Protein AF-A0ABD5WRT1-F1 (afdb_monomer)

Sequence (298 aa):
MTDPLRDSHERWLVRALQVGLAVVAGYGLYRGETAVFVNGLVSLGVTFVPALVRRDLGISMDTSYVLVISVAVFVHAVGLLGPYRTLPWYDSVAHALSATVVAGAGYVTVKAVERNSERTTLPPEAEFVFILVFVMAFGVLWEIVEFGAELASAAVGGTAVLVQYGLDDIINDLLFNQVGALVVAGWDAARPEKAADEAAEAMDDQLFPARPVPRSMRHEHLVVTIEAGTKERIDADLDAGESLEAWVADAVERKLDGGETDASDVTDEASDASDVTDEASDADDYEEGFEYVDDCAI

InterPro domains:
  IPR014509 Inner membrane protein YjdF-like [PF09997] (16-190)

Radius of gyration: 30.17 Å; Cα contacts (8 Å, |Δi|>4): 272; chains: 1; bounding box: 84×68×75 Å

Structure (mmCIF, N/CA/C/O backbone):
data_AF-A0ABD5WRT1-F1
#
_entry.id   AF-A0ABD5WRT1-F1
#
loop_
_atom_site.group_PDB
_atom_site.id
_atom_site.type_symbol
_atom_site.label_atom_id
_atom_site.label_alt_id
_atom_site.label_comp_id
_atom_site.label_asym_id
_atom_site.label_entity_id
_atom_site.label_seq_id
_atom_site.pdbx_PDB_ins_code
_atom_site.Cartn_x
_atom_site.Cartn_y
_atom_site.Cartn_z
_atom_site.occupancy
_atom_site.B_iso_or_equiv
_atom_site.auth_seq_id
_atom_site.auth_comp_id
_atom_site.auth_asym_id
_atom_site.auth_atom_id
_atom_site.pdbx_PDB_model_num
ATOM 1 N N . MET A 1 1 ? -23.406 -1.819 6.125 1.00 41.53 1 MET A N 1
ATOM 2 C CA . MET A 1 1 ? -23.923 -2.819 5.165 1.00 41.53 1 MET A CA 1
ATOM 3 C C . MET A 1 1 ? -23.515 -2.361 3.767 1.00 41.53 1 MET A C 1
ATOM 5 O O . MET A 1 1 ? -24.004 -1.330 3.325 1.00 41.53 1 MET A O 1
ATOM 9 N N . THR A 1 2 ? -22.517 -2.995 3.143 1.00 58.66 2 THR A N 1
ATOM 10 C CA . THR A 1 2 ? -22.060 -2.633 1.787 1.00 58.66 2 THR A CA 1
ATOM 11 C C . THR A 1 2 ? -23.052 -3.145 0.743 1.00 58.66 2 THR A C 1
ATOM 13 O O . THR A 1 2 ? -23.681 -4.184 0.935 1.00 58.66 2 THR A O 1
ATOM 16 N N . ASP A 1 3 ? -23.235 -2.393 -0.341 1.00 74.69 3 ASP A N 1
ATOM 17 C CA . ASP A 1 3 ? -24.114 -2.781 -1.446 1.00 74.69 3 ASP A CA 1
ATOM 18 C C . ASP A 1 3 ? -23.538 -4.026 -2.161 1.00 74.69 3 ASP A C 1
ATOM 20 O O . ASP A 1 3 ? -22.423 -3.953 -2.695 1.00 74.69 3 ASP A O 1
ATOM 24 N N . PRO A 1 4 ? -24.264 -5.163 -2.223 1.00 70.75 4 PRO A N 1
ATOM 25 C CA . PRO A 1 4 ? -23.799 -6.385 -2.885 1.00 70.75 4 PRO A CA 1
ATOM 26 C C . PRO A 1 4 ? -23.383 -6.189 -4.351 1.00 70.75 4 PRO A C 1
ATOM 28 O O . PRO A 1 4 ? -22.534 -6.930 -4.871 1.00 70.75 4 PRO A O 1
ATOM 31 N N . LEU A 1 5 ? -23.971 -5.199 -5.034 1.00 70.88 5 LEU A N 1
ATOM 32 C CA . LEU A 1 5 ? -23.609 -4.845 -6.405 1.00 70.88 5 LEU A CA 1
ATOM 33 C C . LEU A 1 5 ? -22.232 -4.178 -6.460 1.00 70.88 5 LEU A C 1
ATOM 35 O O . LEU A 1 5 ? -21.423 -4.521 -7.327 1.00 70.88 5 LEU A O 1
ATOM 39 N N . ARG A 1 6 ? -21.927 -3.291 -5.504 1.00 81.56 6 ARG A N 1
ATOM 40 C CA . ARG A 1 6 ? -20.625 -2.618 -5.396 1.00 81.56 6 ARG A CA 1
ATOM 41 C C . ARG A 1 6 ? -19.504 -3.628 -5.183 1.00 81.56 6 ARG A C 1
ATOM 43 O O . ARG A 1 6 ? -18.549 -3.643 -5.955 1.00 81.56 6 ARG A O 1
ATOM 50 N N . ASP A 1 7 ? -19.684 -4.552 -4.245 1.00 84.44 7 ASP A N 1
ATOM 51 C CA . ASP A 1 7 ? -18.696 -5.599 -3.964 1.00 84.44 7 ASP A CA 1
ATOM 52 C C . ASP A 1 7 ? -18.446 -6.496 -5.190 1.00 84.44 7 ASP A C 1
ATOM 54 O O . ASP A 1 7 ? -17.346 -7.005 -5.415 1.00 84.44 7 ASP A O 1
ATOM 58 N N . SER A 1 8 ? -19.473 -6.716 -6.013 1.00 87.94 8 SER A N 1
ATOM 59 C CA . SER A 1 8 ? -19.357 -7.517 -7.234 1.00 87.94 8 SER A CA 1
ATOM 60 C C . SER A 1 8 ? -18.558 -6.796 -8.322 1.00 87.94 8 SER A C 1
ATOM 62 O O . SER A 1 8 ? -17.720 -7.427 -8.973 1.00 87.94 8 SER A O 1
ATOM 64 N N . HIS A 1 9 ? -18.751 -5.483 -8.473 1.00 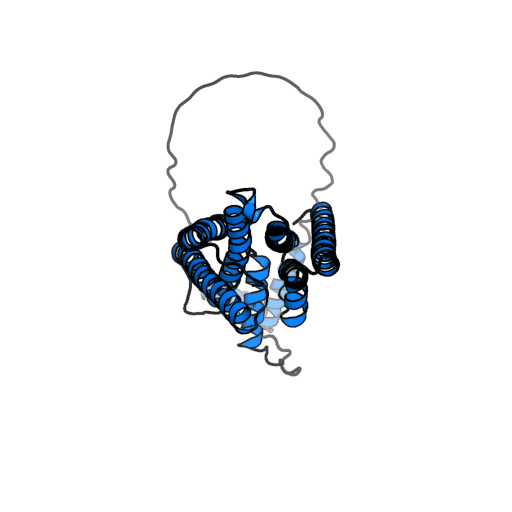92.38 9 HIS A N 1
ATOM 65 C CA . HIS A 1 9 ? -17.931 -4.655 -9.357 1.00 92.38 9 HIS A CA 1
ATOM 66 C C . HIS A 1 9 ? -16.478 -4.570 -8.876 1.00 92.38 9 HIS A C 1
ATOM 68 O O . HIS A 1 9 ? -15.569 -4.786 -9.674 1.00 92.38 9 HIS A O 1
ATOM 74 N N . GLU A 1 10 ? -16.240 -4.345 -7.583 1.00 92.81 10 GLU A N 1
ATOM 75 C CA . GLU A 1 10 ? -14.891 -4.288 -7.005 1.00 92.81 10 GLU A CA 1
ATOM 76 C C . GLU A 1 10 ? -14.124 -5.602 -7.224 1.00 92.81 10 GLU A C 1
ATOM 78 O O . GLU A 1 10 ? -12.981 -5.589 -7.681 1.00 92.81 10 GLU A O 1
ATOM 83 N N . ARG A 1 11 ? -14.772 -6.759 -7.019 1.00 93.38 11 ARG A N 1
ATOM 84 C CA . ARG A 1 11 ? -14.177 -8.074 -7.326 1.00 93.38 11 ARG A CA 1
ATOM 85 C C . ARG A 1 11 ? -13.810 -8.224 -8.801 1.00 93.38 11 ARG A C 1
ATOM 87 O O . ARG A 1 11 ? -12.780 -8.820 -9.120 1.00 93.38 11 ARG A O 1
ATOM 94 N N . TRP A 1 12 ? -14.657 -7.736 -9.706 1.00 96.00 12 TRP A N 1
ATOM 95 C CA . TRP A 1 12 ? -14.365 -7.778 -11.137 1.00 96.00 12 TRP A CA 1
ATOM 96 C C . TRP A 1 12 ? -13.185 -6.867 -11.494 1.00 96.00 12 TRP A C 1
ATOM 98 O O . TRP A 1 12 ? -12.304 -7.291 -12.241 1.00 96.00 12 TRP A O 1
ATOM 108 N N . LEU A 1 13 ? -13.110 -5.673 -10.897 1.00 97.19 13 LEU A N 1
ATOM 109 C CA . LEU A 1 13 ? -11.987 -4.748 -11.062 1.00 97.19 13 LEU A CA 1
ATOM 110 C C . LEU A 1 13 ? -10.672 -5.350 -10.562 1.00 97.19 13 LEU A C 1
ATOM 112 O O . LEU A 1 13 ? -9.685 -5.319 -11.291 1.00 97.19 13 LEU A O 1
ATOM 116 N N . VAL A 1 14 ? -10.660 -5.977 -9.382 1.00 97.38 14 VAL A N 1
ATOM 117 C CA . VAL A 1 14 ? -9.477 -6.692 -8.868 1.00 97.38 14 VAL A CA 1
ATOM 118 C C . VAL A 1 14 ? -9.004 -7.746 -9.869 1.00 97.38 14 VAL A C 1
ATOM 120 O O . VAL A 1 14 ? -7.824 -7.793 -10.208 1.00 97.38 14 VAL A O 1
ATOM 123 N N . ARG A 1 15 ? -9.920 -8.555 -10.416 1.00 97.25 15 ARG A N 1
ATOM 124 C CA . ARG A 1 15 ? -9.573 -9.562 -11.433 1.00 97.25 15 ARG A CA 1
ATOM 125 C C . ARG A 1 15 ? -9.035 -8.931 -12.715 1.00 97.25 15 ARG A C 1
ATOM 127 O O . ARG A 1 15 ? -8.092 -9.459 -13.296 1.00 97.25 15 ARG A O 1
ATOM 134 N N . ALA A 1 16 ? -9.606 -7.812 -13.156 1.00 98.19 16 ALA A N 1
ATOM 135 C CA . ALA A 1 16 ? -9.111 -7.082 -14.318 1.00 98.19 16 ALA A CA 1
ATOM 136 C C . ALA A 1 16 ? -7.678 -6.566 -14.089 1.00 98.19 16 ALA A C 1
ATOM 138 O O . ALA A 1 16 ? -6.827 -6.734 -14.962 1.00 98.19 16 ALA A O 1
ATOM 139 N N . LEU A 1 17 ? -7.385 -6.025 -12.901 1.00 98.38 17 LEU A N 1
ATOM 140 C CA . LEU A 1 17 ? -6.038 -5.596 -12.508 1.00 98.38 17 LEU A CA 1
ATOM 141 C C . LEU A 1 17 ? -5.065 -6.780 -12.448 1.00 98.38 17 LEU A C 1
ATOM 143 O O . LEU A 1 17 ? -3.961 -6.680 -12.973 1.00 98.38 17 LEU A O 1
ATOM 147 N N . GLN A 1 18 ? -5.481 -7.927 -11.903 1.00 98.56 18 GLN A N 1
ATOM 148 C CA . GLN A 1 18 ? -4.679 -9.158 -11.885 1.00 98.56 18 GLN A CA 1
ATOM 149 C C . GLN A 1 18 ? -4.339 -9.657 -13.292 1.00 98.56 18 GLN A C 1
ATOM 151 O O . GLN A 1 18 ? -3.192 -10.010 -13.565 1.00 98.56 18 GLN A O 1
ATOM 156 N N . VAL A 1 19 ? -5.314 -9.657 -14.205 1.00 98.50 19 VAL A N 1
ATOM 157 C CA . VAL A 1 19 ? -5.070 -9.978 -15.619 1.00 98.50 19 VAL A CA 1
ATOM 158 C C . VAL A 1 19 ? -4.094 -8.972 -16.225 1.00 98.50 19 VAL A C 1
ATOM 160 O O . VAL A 1 19 ? -3.161 -9.372 -16.915 1.00 98.50 19 VAL A O 1
ATOM 163 N N . GLY A 1 20 ? -4.255 -7.683 -15.927 1.00 98.38 20 GLY A N 1
ATOM 164 C CA . GLY A 1 20 ? -3.321 -6.643 -16.345 1.00 98.38 20 GLY A CA 1
ATOM 165 C C . GLY A 1 20 ? -1.892 -6.888 -15.845 1.00 98.38 20 GLY A C 1
ATOM 166 O O . GLY A 1 20 ? -0.965 -6.857 -16.647 1.00 98.38 20 GLY A O 1
ATOM 167 N N . LEU A 1 21 ? -1.701 -7.224 -14.566 1.00 98.56 21 LEU A N 1
ATOM 168 C CA . LEU A 1 21 ? -0.394 -7.584 -13.995 1.00 98.56 21 LEU A CA 1
ATOM 169 C C . LEU A 1 21 ? 0.213 -8.814 -14.675 1.00 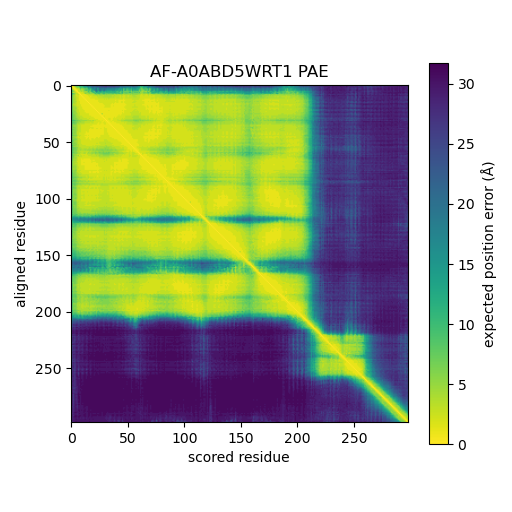98.56 21 LEU A C 1
ATOM 171 O O . LEU A 1 21 ? 1.399 -8.817 -15.002 1.00 98.56 21 LEU A O 1
ATOM 175 N N . ALA A 1 22 ? -0.600 -9.839 -14.948 1.00 98.44 22 ALA A N 1
ATOM 176 C CA . ALA A 1 22 ? -0.158 -11.017 -15.689 1.00 98.44 22 ALA A CA 1
ATOM 177 C C . ALA A 1 22 ? 0.287 -10.659 -17.119 1.00 98.44 22 ALA A C 1
ATOM 179 O O . ALA A 1 22 ? 1.275 -11.205 -17.610 1.00 98.44 22 ALA A O 1
ATOM 180 N N . VAL A 1 23 ? -0.395 -9.712 -17.772 1.00 98.38 23 VAL A N 1
ATOM 181 C CA . VAL A 1 23 ? 0.007 -9.174 -19.080 1.00 98.38 23 VAL A CA 1
ATOM 182 C C . VAL A 1 23 ? 1.314 -8.386 -18.978 1.00 98.38 23 VAL A C 1
ATOM 184 O O . VAL A 1 23 ? 2.186 -8.595 -19.817 1.00 98.38 23 VAL A O 1
ATOM 187 N N . VAL A 1 24 ? 1.498 -7.538 -17.959 1.00 97.88 24 VAL A N 1
ATOM 188 C CA . VAL A 1 24 ? 2.761 -6.808 -17.727 1.00 97.88 24 VAL A CA 1
ATOM 189 C C . VAL A 1 24 ? 3.920 -7.784 -17.525 1.00 97.88 24 VAL A C 1
ATOM 191 O O . VAL A 1 24 ? 4.948 -7.662 -18.192 1.00 97.88 24 VAL A O 1
ATOM 194 N N . ALA A 1 25 ? 3.737 -8.801 -16.679 1.00 97.88 25 ALA A N 1
ATOM 195 C CA . ALA A 1 25 ? 4.736 -9.843 -16.470 1.00 97.88 25 ALA A CA 1
ATOM 196 C C . ALA A 1 25 ? 5.040 -10.590 -17.782 1.00 97.88 25 ALA A C 1
ATOM 198 O O . ALA A 1 25 ? 6.197 -10.707 -18.184 1.00 97.88 25 ALA A O 1
ATOM 199 N N . GLY A 1 26 ? 4.007 -11.038 -18.503 1.00 98.06 26 GLY A N 1
ATOM 200 C CA . GLY A 1 26 ? 4.158 -11.714 -19.793 1.00 98.06 26 GLY A CA 1
ATOM 201 C C . GLY A 1 26 ? 4.864 -10.855 -20.847 1.00 98.06 26 GLY A C 1
ATOM 202 O O . GLY A 1 26 ? 5.697 -11.364 -21.597 1.00 98.06 26 GLY A O 1
ATOM 203 N N . TYR A 1 27 ? 4.592 -9.550 -20.872 1.00 97.62 27 TYR A N 1
ATOM 204 C CA . TYR A 1 27 ? 5.276 -8.588 -21.731 1.00 97.62 27 TYR A CA 1
ATOM 205 C C . TYR A 1 27 ? 6.759 -8.461 -21.367 1.00 97.62 27 TYR A C 1
ATOM 207 O O . TYR A 1 27 ? 7.606 -8.560 -22.256 1.00 97.62 27 TYR A O 1
ATOM 215 N N . GLY A 1 28 ? 7.083 -8.321 -20.076 1.00 95.88 28 GLY A N 1
ATOM 216 C CA . GLY A 1 28 ? 8.464 -8.306 -19.592 1.00 95.88 28 GLY A CA 1
ATOM 217 C C . GLY A 1 28 ? 9.225 -9.570 -19.999 1.00 95.88 28 GLY A C 1
ATOM 218 O O . GLY A 1 28 ? 10.326 -9.485 -20.541 1.00 95.88 28 GLY A O 1
ATOM 219 N N . LEU A 1 29 ? 8.598 -10.742 -19.854 1.00 96.44 29 LEU A N 1
ATOM 220 C CA . LEU A 1 29 ? 9.171 -12.020 -20.281 1.00 96.44 29 LEU A CA 1
ATOM 221 C C . LEU A 1 29 ? 9.402 -12.071 -21.799 1.00 96.44 29 LEU A C 1
ATOM 223 O O . LEU A 1 29 ? 10.479 -12.460 -22.246 1.00 96.44 29 LEU A O 1
ATOM 227 N N . TYR A 1 30 ? 8.416 -11.650 -22.595 1.00 97.50 30 TYR A N 1
ATOM 228 C CA . TYR A 1 30 ? 8.510 -11.618 -24.058 1.00 97.50 30 TYR A CA 1
ATOM 229 C C . TYR A 1 30 ? 9.619 -10.681 -24.558 1.00 97.50 30 TYR A C 1
ATOM 231 O O . TYR A 1 30 ? 10.301 -10.982 -25.537 1.00 97.50 30 TYR A O 1
ATOM 239 N N . ARG A 1 31 ? 9.816 -9.545 -23.884 1.00 95.94 31 ARG A N 1
ATOM 240 C CA . ARG A 1 31 ? 10.826 -8.536 -24.230 1.00 95.94 31 ARG A CA 1
ATOM 241 C C . ARG A 1 31 ? 12.216 -8.839 -23.671 1.00 95.94 31 ARG A C 1
ATOM 243 O O . ARG A 1 31 ? 13.167 -8.168 -24.065 1.00 95.94 31 ARG A O 1
ATOM 250 N N . GLY A 1 32 ? 12.341 -9.834 -22.789 1.00 91.94 32 GLY A N 1
ATOM 251 C CA . GLY A 1 32 ? 13.576 -10.123 -22.056 1.00 91.94 32 GLY A CA 1
ATOM 252 C C . GLY A 1 32 ? 13.907 -9.075 -20.986 1.00 91.94 32 GLY A C 1
ATOM 253 O O . GLY A 1 32 ? 15.059 -8.948 -20.582 1.00 91.94 32 GLY A O 1
ATOM 254 N N . GLU A 1 33 ? 12.913 -8.305 -20.543 1.00 91.31 33 GLU A N 1
ATOM 255 C CA . GLU A 1 33 ? 13.050 -7.250 -19.540 1.00 91.31 33 GLU A CA 1
ATOM 256 C C . GLU A 1 33 ? 12.790 -7.844 -18.143 1.00 91.31 33 GLU A C 1
ATOM 258 O O . GLU A 1 33 ? 11.667 -7.828 -17.634 1.00 91.31 33 GLU A O 1
ATOM 263 N N . THR A 1 34 ? 13.839 -8.395 -17.518 1.00 89.62 34 THR A N 1
ATOM 264 C CA . THR A 1 34 ? 13.754 -9.118 -16.232 1.00 89.62 34 THR A CA 1
ATOM 265 C C . THR A 1 34 ? 13.113 -8.291 -15.119 1.00 89.62 34 THR A C 1
ATOM 267 O O . THR A 1 34 ? 12.290 -8.822 -14.379 1.00 89.62 34 THR A O 1
ATOM 270 N N . ALA A 1 35 ? 13.437 -6.998 -15.017 1.00 88.38 35 ALA A N 1
ATOM 271 C CA . ALA A 1 35 ? 12.859 -6.112 -14.004 1.00 88.38 35 ALA A CA 1
ATOM 272 C C . ALA A 1 35 ? 11.332 -5.992 -14.153 1.00 88.38 35 ALA A C 1
ATOM 274 O O . ALA A 1 35 ? 10.601 -6.167 -13.184 1.00 88.38 35 ALA A O 1
ATOM 275 N N . VAL A 1 36 ? 10.838 -5.797 -15.383 1.00 93.38 36 VAL A N 1
ATOM 276 C CA . VAL A 1 36 ? 9.396 -5.716 -15.681 1.00 93.38 36 VAL A CA 1
ATOM 277 C C . VAL A 1 36 ? 8.702 -7.049 -15.399 1.00 93.38 36 VAL A C 1
ATOM 279 O O . VAL A 1 36 ? 7.621 -7.071 -14.812 1.00 93.38 36 VAL A O 1
ATOM 282 N N . PHE A 1 37 ? 9.330 -8.168 -15.779 1.00 94.56 37 PHE A N 1
ATOM 283 C CA . PHE A 1 37 ? 8.797 -9.503 -15.509 1.00 94.56 37 PHE A CA 1
ATOM 284 C C . PHE A 1 37 ? 8.662 -9.777 -14.006 1.00 94.56 37 PHE A C 1
ATOM 286 O O . PHE A 1 37 ? 7.587 -10.167 -13.549 1.00 94.56 37 PHE A O 1
ATOM 293 N N . VAL A 1 38 ? 9.738 -9.559 -13.242 1.00 91.81 38 VAL A N 1
ATOM 294 C CA . VAL A 1 38 ? 9.762 -9.812 -11.797 1.00 91.81 38 VAL A CA 1
ATOM 295 C C . VAL A 1 38 ? 8.805 -8.872 -11.071 1.00 91.81 38 VAL A C 1
ATOM 297 O O . VAL A 1 38 ? 8.019 -9.353 -10.262 1.00 91.81 38 VAL A O 1
ATOM 300 N N . ASN A 1 39 ? 8.798 -7.577 -11.400 1.00 92.44 39 ASN A N 1
ATOM 301 C CA . ASN A 1 39 ? 7.879 -6.615 -10.791 1.00 92.44 39 ASN A CA 1
ATOM 302 C C . ASN A 1 39 ? 6.414 -7.000 -11.046 1.00 92.44 39 ASN A C 1
ATOM 304 O O . ASN A 1 39 ? 5.627 -7.112 -10.112 1.00 92.44 39 ASN A O 1
ATOM 308 N N . GLY A 1 40 ? 6.054 -7.323 -12.295 1.00 96.38 40 GLY A N 1
ATOM 309 C CA . GLY A 1 40 ? 4.702 -7.782 -12.621 1.00 96.38 40 GLY A CA 1
ATOM 310 C C . GLY A 1 40 ? 4.299 -9.050 -11.858 1.00 96.38 40 GLY A C 1
ATOM 311 O O . GLY A 1 40 ? 3.167 -9.151 -11.385 1.00 96.38 40 GLY A O 1
ATOM 312 N N . LEU A 1 41 ? 5.224 -10.004 -11.694 1.00 97.12 41 LEU A N 1
ATOM 313 C CA . LEU A 1 41 ? 4.978 -11.248 -10.962 1.00 97.12 41 LEU A CA 1
ATOM 314 C C . LEU A 1 41 ? 4.832 -11.023 -9.450 1.00 97.12 41 LEU A C 1
ATOM 316 O O . LEU A 1 41 ? 3.925 -11.590 -8.840 1.00 97.12 41 LEU A O 1
ATOM 320 N N . VAL A 1 42 ? 5.698 -10.201 -8.851 1.00 95.50 42 VAL A N 1
ATOM 321 C CA . VAL A 1 42 ? 5.637 -9.845 -7.426 1.00 95.50 42 VAL A CA 1
ATOM 322 C C . VAL A 1 42 ? 4.349 -9.082 -7.136 1.00 95.50 42 VAL A C 1
ATOM 324 O O . VAL A 1 42 ? 3.599 -9.503 -6.259 1.00 95.50 42 VAL A O 1
ATOM 327 N N . SER A 1 43 ? 4.028 -8.047 -7.918 1.00 97.19 43 SER A N 1
ATOM 328 C CA . SER A 1 43 ? 2.773 -7.299 -7.789 1.00 97.19 43 SER A CA 1
ATOM 329 C C . SER A 1 43 ? 1.555 -8.209 -7.910 1.00 97.19 43 SER A C 1
ATOM 331 O O . SER A 1 43 ? 0.634 -8.116 -7.100 1.00 97.19 43 SER A O 1
ATOM 333 N N . LEU A 1 44 ? 1.555 -9.140 -8.872 1.00 98.25 44 LEU A N 1
ATOM 334 C CA . LEU A 1 44 ? 0.490 -10.135 -8.998 1.00 98.25 44 LEU A CA 1
ATOM 335 C C . LEU A 1 44 ? 0.393 -11.005 -7.737 1.00 98.25 44 LEU A C 1
ATOM 337 O O . LEU A 1 44 ? -0.705 -11.198 -7.219 1.00 98.25 44 LEU A O 1
ATOM 341 N N . GLY A 1 45 ? 1.526 -11.471 -7.210 1.00 97.94 45 GLY A N 1
ATOM 342 C CA . GLY A 1 45 ? 1.607 -12.199 -5.943 1.00 97.94 45 GLY A CA 1
ATOM 343 C C . GLY A 1 45 ? 0.994 -11.431 -4.770 1.00 97.94 45 GLY A C 1
ATOM 344 O O . GLY A 1 45 ? 0.190 -11.995 -4.027 1.00 97.94 45 GLY A O 1
ATOM 345 N N . VAL A 1 46 ? 1.294 -10.134 -4.646 1.00 97.44 46 VAL A N 1
ATOM 346 C CA . VAL A 1 46 ? 0.755 -9.272 -3.580 1.00 97.44 46 VAL A CA 1
ATOM 347 C C . VAL A 1 46 ? -0.773 -9.205 -3.622 1.00 97.44 46 VAL A C 1
ATOM 349 O O . VAL A 1 46 ? -1.409 -9.248 -2.571 1.00 97.44 46 VAL A O 1
ATOM 352 N N . THR A 1 47 ? -1.400 -9.215 -4.806 1.00 97.44 47 THR A N 1
ATOM 353 C CA . THR A 1 47 ? -2.877 -9.229 -4.897 1.00 97.44 47 THR A CA 1
ATOM 354 C C . THR A 1 47 ? -3.527 -10.467 -4.265 1.00 97.44 47 THR A C 1
ATOM 356 O O . THR A 1 47 ? -4.716 -10.442 -3.947 1.00 97.44 47 THR A O 1
ATOM 359 N N . PHE A 1 48 ? -2.771 -11.550 -4.057 1.00 96.75 48 PHE A N 1
ATOM 360 C CA . PHE A 1 48 ? -3.251 -12.765 -3.399 1.00 96.75 48 PHE A CA 1
ATOM 361 C C . PHE A 1 48 ? -2.979 -12.791 -1.891 1.00 96.75 48 PHE A C 1
ATOM 363 O O . PHE A 1 48 ? -3.532 -13.648 -1.201 1.00 96.75 48 PHE A O 1
ATOM 370 N N . VAL A 1 49 ? -2.197 -11.847 -1.353 1.00 95.62 49 VAL A N 1
ATOM 371 C CA . VAL A 1 49 ? -1.899 -11.759 0.086 1.00 95.62 49 VAL A CA 1
ATOM 372 C C . VAL A 1 49 ? -3.171 -11.700 0.938 1.00 95.62 49 VAL A C 1
ATOM 374 O O . VAL A 1 49 ? -3.256 -12.493 1.872 1.00 95.62 49 VAL A O 1
ATOM 377 N N . PRO A 1 50 ? -4.213 -10.905 0.615 1.00 94.69 50 PRO A N 1
ATOM 378 C CA . PRO A 1 50 ? -5.448 -10.906 1.405 1.00 94.69 50 PRO A CA 1
ATOM 379 C C . PRO A 1 50 ? -6.141 -12.276 1.470 1.00 94.69 50 PRO A C 1
ATOM 381 O O . PRO A 1 50 ? -6.771 -12.615 2.470 1.00 94.69 50 PRO A O 1
ATOM 384 N N . ALA A 1 51 ? -6.030 -13.086 0.412 1.00 94.00 51 ALA A N 1
ATOM 385 C CA . ALA A 1 51 ? -6.588 -14.436 0.395 1.00 94.00 51 ALA A CA 1
ATOM 386 C C . ALA A 1 51 ? -5.770 -15.403 1.264 1.00 94.00 51 ALA A C 1
ATOM 388 O O . ALA A 1 51 ? -6.354 -16.262 1.924 1.00 94.00 51 ALA A O 1
ATOM 389 N N . LEU A 1 52 ? -4.442 -15.253 1.282 1.00 93.25 52 LEU A N 1
ATOM 390 C CA . LEU A 1 52 ? -3.550 -16.028 2.149 1.00 93.25 52 LEU A CA 1
ATOM 391 C C . LEU A 1 52 ? -3.747 -15.658 3.621 1.00 93.25 52 LEU A C 1
ATOM 393 O O . LEU A 1 52 ? -3.935 -16.544 4.443 1.00 93.25 52 LEU A O 1
ATOM 397 N N . VAL A 1 53 ? -3.811 -14.364 3.936 1.00 92.19 53 VAL A N 1
ATOM 398 C CA . VAL A 1 53 ? -4.074 -13.855 5.291 1.00 92.19 53 VAL A CA 1
ATOM 399 C C . VAL A 1 53 ? -5.414 -14.378 5.817 1.00 92.19 53 VAL A C 1
ATOM 401 O O . VAL A 1 53 ? -5.470 -14.911 6.921 1.00 92.19 53 VAL A O 1
ATOM 404 N N . ARG A 1 54 ? -6.469 -14.373 4.992 1.00 93.25 54 ARG A N 1
ATOM 405 C CA . ARG A 1 54 ? -7.760 -14.974 5.360 1.00 93.25 54 ARG A CA 1
ATOM 406 C C . ARG A 1 54 ? -7.671 -16.477 5.597 1.00 93.25 54 ARG A C 1
ATOM 408 O O . ARG A 1 54 ? -8.308 -16.995 6.506 1.00 93.25 54 ARG A O 1
ATOM 415 N N . ARG A 1 55 ? -6.934 -17.191 4.747 1.00 91.56 55 ARG A N 1
ATOM 416 C CA . ARG A 1 55 ? -6.817 -18.651 4.813 1.00 91.56 55 ARG A CA 1
ATOM 417 C C . ARG A 1 55 ? -6.024 -19.110 6.034 1.00 91.56 55 ARG A C 1
ATOM 419 O O . ARG A 1 55 ? -6.428 -20.078 6.670 1.00 91.56 55 ARG A O 1
ATOM 426 N N . ASP A 1 56 ? -4.900 -18.455 6.300 1.00 90.19 56 ASP A N 1
ATOM 427 C CA . ASP A 1 56 ? -3.901 -18.928 7.257 1.00 90.19 56 ASP A CA 1
ATOM 428 C C . ASP A 1 56 ? -4.060 -18.263 8.631 1.00 90.19 56 ASP A C 1
ATOM 430 O O . ASP A 1 56 ? -3.771 -18.900 9.640 1.00 90.19 56 ASP A O 1
ATOM 434 N N . LEU A 1 57 ? -4.541 -17.013 8.677 1.00 87.00 57 LEU A N 1
ATOM 435 C CA . LEU A 1 57 ? -4.729 -16.241 9.914 1.00 87.00 57 LEU A CA 1
ATOM 436 C C . LEU A 1 57 ? -6.204 -15.993 10.264 1.00 87.00 57 LEU A C 1
ATOM 438 O O . LEU A 1 57 ? -6.479 -15.416 11.305 1.00 87.00 57 LEU A O 1
ATOM 442 N N . GLY A 1 58 ? -7.155 -16.370 9.403 1.00 89.50 58 GLY A N 1
ATOM 443 C CA . GLY A 1 58 ? -8.581 -16.083 9.609 1.00 89.50 58 GLY A CA 1
ATOM 444 C C . GLY A 1 58 ? -8.979 -14.622 9.365 1.00 89.50 58 GLY A C 1
ATOM 445 O O . GLY A 1 58 ? -10.166 -14.325 9.346 1.00 89.50 58 GLY A O 1
ATOM 446 N N . ILE A 1 59 ? -8.014 -13.734 9.100 1.00 92.19 59 ILE A N 1
ATOM 447 C CA . ILE A 1 59 ? -8.230 -12.289 8.967 1.00 92.19 59 ILE A CA 1
ATOM 448 C C . ILE A 1 59 ? -8.686 -11.941 7.548 1.00 92.19 59 ILE A C 1
ATOM 450 O O . ILE A 1 59 ? -8.000 -12.156 6.546 1.00 92.19 59 ILE A O 1
ATOM 454 N N . SER A 1 60 ? -9.862 -11.358 7.446 1.00 91.94 60 SER A N 1
ATOM 455 C CA . SER A 1 60 ? -10.555 -11.012 6.227 1.00 91.94 60 SER A CA 1
ATOM 456 C C . SER A 1 60 ? -10.552 -9.503 6.006 1.00 91.94 60 SER A C 1
ATOM 458 O O . SER A 1 60 ? -10.894 -8.698 6.864 1.00 91.94 60 SER A O 1
ATOM 460 N N . MET A 1 61 ? -10.157 -9.111 4.797 1.00 90.81 61 MET A N 1
ATOM 461 C CA . MET A 1 61 ? -10.191 -7.718 4.360 1.00 90.81 61 MET A CA 1
ATOM 462 C C . MET A 1 61 ? -11.445 -7.451 3.531 1.00 90.81 61 MET A C 1
ATOM 464 O O . MET A 1 61 ? -11.900 -8.325 2.777 1.00 90.81 61 MET A O 1
ATOM 468 N N . ASP A 1 62 ? -11.966 -6.232 3.648 1.00 91.06 62 ASP A N 1
ATOM 469 C CA . ASP A 1 62 ? -13.046 -5.743 2.800 1.00 91.06 62 ASP A CA 1
ATOM 470 C C . ASP A 1 62 ? -12.607 -5.670 1.338 1.00 91.06 62 ASP A C 1
ATOM 472 O O . AS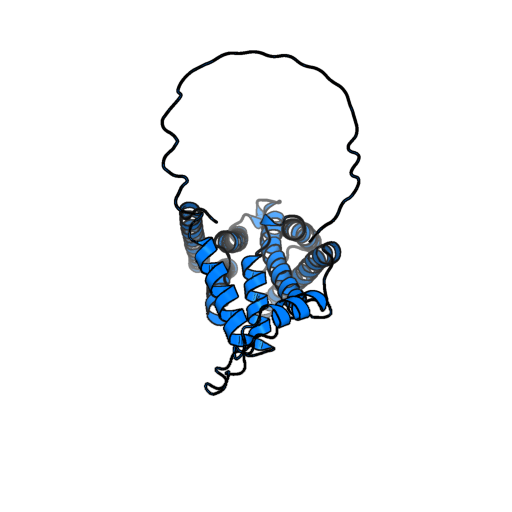P A 1 62 ? -11.448 -5.391 1.017 1.00 91.06 62 ASP A O 1
ATOM 476 N N . THR A 1 63 ? -13.552 -5.922 0.431 1.00 90.81 63 THR A N 1
ATOM 477 C CA . THR A 1 63 ? -13.278 -5.960 -1.014 1.00 90.81 63 THR A CA 1
ATOM 478 C C . THR A 1 63 ? -12.711 -4.628 -1.517 1.00 90.81 63 THR A C 1
ATOM 480 O O . THR A 1 63 ? -11.796 -4.627 -2.341 1.00 90.81 63 THR A O 1
ATOM 483 N N . SER A 1 64 ? -13.172 -3.508 -0.958 1.00 91.56 64 SER A N 1
ATOM 484 C CA . SER A 1 64 ? -12.668 -2.166 -1.252 1.00 91.56 64 SER A CA 1
ATOM 485 C C . SER A 1 64 ? -11.189 -2.020 -0.892 1.00 91.56 64 SER A C 1
ATOM 487 O O . SER A 1 64 ? -10.415 -1.469 -1.672 1.00 91.56 64 SER A O 1
ATOM 489 N N . TYR A 1 65 ? -10.759 -2.579 0.242 1.00 92.69 65 TYR A N 1
ATOM 490 C CA . TYR A 1 65 ? -9.360 -2.546 0.662 1.00 92.69 65 TYR A CA 1
ATOM 491 C C . TYR A 1 65 ? -8.486 -3.458 -0.211 1.00 92.69 65 TYR A C 1
ATOM 493 O O . TYR A 1 65 ? -7.393 -3.076 -0.625 1.00 92.69 65 TYR A O 1
ATOM 501 N N . VAL A 1 66 ? -9.001 -4.632 -0.599 1.00 95.12 66 VAL A N 1
ATOM 502 C CA . VAL A 1 66 ? -8.345 -5.508 -1.591 1.00 95.12 66 VAL A CA 1
ATOM 503 C C . VAL A 1 66 ? -8.180 -4.796 -2.939 1.00 95.12 66 VAL A C 1
ATOM 505 O O . VAL A 1 66 ? -7.151 -4.956 -3.603 1.00 95.12 66 VAL A O 1
ATOM 508 N N . LEU A 1 67 ? -9.162 -3.985 -3.343 1.00 95.81 67 LEU A N 1
ATOM 509 C CA . LEU A 1 67 ? -9.066 -3.155 -4.539 1.00 95.81 67 LEU A CA 1
ATOM 510 C C . LEU A 1 67 ? -7.975 -2.088 -4.399 1.00 95.81 67 LEU A C 1
ATOM 512 O O . LEU A 1 67 ? -7.177 -1.956 -5.322 1.00 95.81 67 LEU A O 1
ATOM 516 N N . VAL A 1 68 ? -7.878 -1.391 -3.262 1.00 95.75 68 VAL A N 1
ATOM 517 C CA . VAL A 1 68 ? -6.798 -0.415 -3.004 1.00 95.75 68 VAL A CA 1
ATOM 518 C C . VAL A 1 68 ? -5.421 -1.074 -3.100 1.00 95.75 68 VAL A C 1
ATOM 520 O O . VAL A 1 68 ? -4.566 -0.570 -3.827 1.00 95.75 68 VAL A O 1
ATOM 523 N N . ILE A 1 69 ? -5.230 -2.240 -2.467 1.00 96.94 69 ILE A N 1
ATOM 524 C CA . ILE A 1 69 ? -3.990 -3.029 -2.583 1.00 96.94 69 ILE A CA 1
ATOM 525 C C . ILE A 1 69 ? -3.684 -3.328 -4.052 1.00 96.94 69 ILE A C 1
ATOM 527 O O . ILE A 1 69 ? -2.570 -3.101 -4.521 1.00 96.94 69 ILE A O 1
ATOM 531 N N . SER A 1 70 ? -4.687 -3.809 -4.791 1.00 98.06 70 SER A N 1
ATOM 532 C CA . SER A 1 70 ? -4.541 -4.188 -6.198 1.00 98.06 70 SER A CA 1
ATOM 533 C C . SER A 1 70 ? -4.204 -2.993 -7.091 1.00 98.06 70 SER A C 1
ATOM 535 O O . SER A 1 70 ? -3.386 -3.124 -7.996 1.00 98.06 70 SER A O 1
ATOM 537 N N . VAL A 1 71 ? -4.805 -1.827 -6.840 1.00 98.31 71 VAL A N 1
ATOM 538 C CA . VAL A 1 71 ? -4.519 -0.583 -7.567 1.00 98.31 71 VAL A CA 1
ATOM 539 C C . VAL A 1 71 ? -3.100 -0.107 -7.276 1.00 98.31 71 VAL A C 1
ATOM 541 O O . VAL A 1 71 ? -2.380 0.198 -8.223 1.00 98.31 71 VAL A O 1
ATOM 544 N N . ALA A 1 72 ? -2.674 -0.088 -6.009 1.00 97.88 72 ALA A N 1
ATOM 545 C CA . ALA A 1 72 ? -1.337 0.359 -5.624 1.00 97.88 72 ALA A CA 1
ATOM 546 C C . ALA A 1 72 ? -0.244 -0.451 -6.343 1.00 97.88 72 ALA A C 1
ATOM 548 O O . ALA A 1 72 ? 0.590 0.116 -7.051 1.00 97.88 72 ALA A O 1
ATOM 549 N N . VAL A 1 73 ? -0.311 -1.786 -6.271 1.00 97.81 73 VAL A N 1
ATOM 550 C CA . VAL A 1 73 ? 0.689 -2.651 -6.922 1.00 97.81 73 VAL A CA 1
ATOM 551 C C . VAL A 1 73 ? 0.580 -2.660 -8.447 1.00 97.81 73 VAL A C 1
ATOM 553 O O . VAL A 1 73 ? 1.579 -2.887 -9.130 1.00 97.81 73 VAL A O 1
ATOM 556 N N . PHE A 1 74 ? -0.608 -2.396 -9.002 1.00 98.25 74 PHE A N 1
ATOM 557 C CA . PHE A 1 74 ? -0.801 -2.237 -10.444 1.00 98.25 74 PHE A CA 1
ATOM 558 C C . PHE A 1 74 ? -0.162 -0.953 -10.969 1.00 98.25 74 PHE A C 1
ATOM 560 O O . PHE A 1 74 ? 0.554 -1.001 -11.969 1.00 98.25 74 PHE A O 1
ATOM 567 N N . VAL A 1 75 ? -0.384 0.178 -10.295 1.00 97.88 75 VAL A N 1
ATOM 568 C CA . VAL A 1 75 ? 0.255 1.457 -10.638 1.00 97.88 75 VAL A CA 1
ATOM 569 C C . VAL A 1 75 ? 1.774 1.309 -10.555 1.00 97.88 75 VAL A C 1
ATOM 571 O O . VAL A 1 75 ? 2.469 1.599 -11.525 1.00 97.88 75 VAL A O 1
ATOM 574 N N . HIS A 1 76 ? 2.294 0.738 -9.470 1.00 94.12 76 HIS A N 1
ATOM 575 C CA . HIS A 1 76 ? 3.730 0.494 -9.330 1.00 94.12 76 HIS A CA 1
ATOM 576 C C . HIS A 1 76 ? 4.286 -0.420 -10.451 1.00 94.12 76 HIS A C 1
ATOM 578 O O . HIS A 1 76 ? 5.319 -0.133 -11.059 1.00 94.12 76 HIS A O 1
ATOM 584 N N . ALA A 1 77 ? 3.559 -1.483 -10.826 1.00 95.88 77 ALA A N 1
ATOM 585 C CA . ALA A 1 77 ? 3.951 -2.378 -11.922 1.00 95.88 77 ALA A CA 1
ATOM 586 C C . ALA A 1 77 ? 4.002 -1.686 -13.293 1.00 95.88 77 ALA A C 1
ATOM 588 O O . ALA A 1 77 ? 4.940 -1.885 -14.071 1.00 95.88 77 ALA A O 1
ATOM 589 N N . VAL A 1 78 ? 2.990 -0.872 -13.599 1.00 96.81 78 VAL A N 1
ATOM 590 C CA . VAL A 1 78 ? 2.887 -0.145 -14.871 1.00 96.81 78 VAL A CA 1
ATOM 591 C C . VAL A 1 78 ? 3.969 0.927 -14.992 1.00 96.81 78 VAL A C 1
ATOM 593 O O . VAL A 1 78 ? 4.430 1.184 -16.105 1.00 96.81 78 VAL A O 1
ATOM 596 N N . GLY A 1 79 ? 4.435 1.500 -13.880 1.00 94.19 79 GLY A N 1
ATOM 597 C CA . GLY A 1 79 ? 5.485 2.517 -13.874 1.00 94.19 79 GLY A CA 1
ATOM 598 C C . GLY A 1 79 ? 6.761 2.112 -14.619 1.00 94.19 79 GLY A C 1
ATOM 599 O O . GLY A 1 79 ? 7.315 2.915 -15.381 1.00 94.19 79 GLY A O 1
ATOM 600 N N . LEU A 1 80 ? 7.185 0.846 -14.499 1.00 92.12 80 LEU A N 1
ATOM 601 C CA . LEU A 1 80 ? 8.390 0.336 -15.172 1.00 92.12 80 LEU A CA 1
ATOM 602 C C . LEU A 1 80 ? 8.273 0.286 -16.702 1.00 92.12 80 LEU A C 1
ATOM 604 O O . LEU A 1 80 ? 9.298 0.274 -17.388 1.00 92.12 80 LEU A O 1
ATOM 608 N N . LEU A 1 81 ? 7.055 0.316 -17.251 1.00 93.69 81 LEU A N 1
ATOM 609 C CA . LEU A 1 81 ? 6.833 0.362 -18.700 1.00 93.69 81 LEU A CA 1
ATOM 610 C C . LEU A 1 81 ? 7.178 1.728 -19.315 1.00 93.69 81 LEU A C 1
ATOM 612 O O . LEU A 1 81 ? 7.193 1.859 -20.538 1.00 93.69 81 LEU A O 1
ATOM 616 N N . GLY A 1 82 ? 7.456 2.748 -18.497 1.00 91.44 82 GLY A N 1
ATOM 617 C CA . GLY A 1 82 ? 7.783 4.091 -18.973 1.00 91.44 82 GLY A CA 1
ATOM 618 C C . GLY A 1 82 ? 7.295 5.259 -18.109 1.00 91.44 82 GLY A C 1
ATOM 619 O O . GLY A 1 82 ? 8.008 6.266 -18.083 1.00 91.44 82 GLY A O 1
ATOM 620 N N . PRO A 1 83 ? 6.143 5.192 -17.408 1.00 94.81 83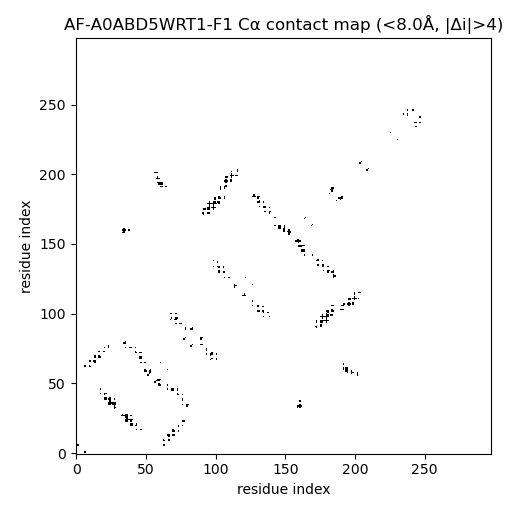 PRO A N 1
ATOM 621 C CA . PRO A 1 83 ? 5.630 6.321 -16.631 1.00 94.81 83 PRO A CA 1
ATOM 622 C C . PRO A 1 83 ? 6.621 6.916 -15.628 1.00 94.81 83 PRO A C 1
ATOM 624 O O . PRO A 1 83 ? 6.738 8.138 -15.606 1.00 94.81 83 PRO A O 1
ATOM 627 N N . TYR A 1 84 ? 7.432 6.103 -14.937 1.00 91.44 84 TYR A N 1
ATOM 628 C CA . TYR A 1 84 ? 8.483 6.610 -14.035 1.00 91.44 84 TYR A CA 1
ATOM 629 C C . TYR A 1 84 ? 9.466 7.575 -14.712 1.00 91.44 84 TYR A C 1
ATOM 631 O O . TYR A 1 84 ? 9.968 8.502 -14.094 1.00 91.44 84 TYR A O 1
ATOM 639 N N . ARG A 1 85 ? 9.726 7.400 -16.013 1.00 88.31 85 ARG A N 1
ATOM 640 C CA . ARG A 1 85 ? 10.666 8.245 -16.770 1.00 88.31 85 ARG A CA 1
ATOM 641 C C . ARG A 1 85 ? 9.992 9.401 -17.503 1.00 88.31 85 ARG A C 1
ATOM 643 O O . ARG A 1 85 ? 10.673 10.315 -17.955 1.00 88.31 85 ARG A O 1
ATOM 650 N N . THR A 1 86 ? 8.681 9.318 -17.717 1.00 93.06 86 THR A N 1
ATOM 651 C CA . THR A 1 86 ? 7.951 10.217 -18.628 1.00 93.06 86 THR A CA 1
ATOM 652 C C . THR A 1 86 ? 7.010 11.170 -17.905 1.00 93.06 86 THR A C 1
ATOM 654 O O . THR A 1 86 ? 6.688 12.225 -18.449 1.00 93.06 86 THR A O 1
ATOM 657 N N . LEU A 1 87 ? 6.585 10.829 -16.687 1.00 94.38 87 LEU A N 1
ATOM 658 C CA . LEU A 1 87 ? 5.635 11.594 -15.891 1.00 94.38 87 LEU A CA 1
ATOM 659 C C . LEU A 1 87 ? 6.254 11.902 -14.516 1.00 94.38 87 LEU A C 1
ATOM 661 O O . LEU A 1 87 ? 6.328 11.008 -13.679 1.00 94.38 87 LEU A O 1
ATOM 665 N N . PRO A 1 88 ? 6.656 13.158 -14.241 1.00 89.62 88 PRO A N 1
ATOM 666 C CA . PRO A 1 88 ? 7.423 13.502 -13.036 1.00 89.62 88 PRO A CA 1
ATOM 667 C C . PRO A 1 88 ? 6.643 13.354 -11.720 1.00 89.62 88 PRO A C 1
ATOM 669 O O . PRO A 1 88 ? 7.237 13.379 -10.655 1.00 89.62 88 PRO A O 1
ATOM 672 N N . TRP A 1 89 ? 5.316 13.231 -11.777 1.00 92.75 89 TRP A N 1
ATOM 673 C CA . TRP A 1 89 ? 4.448 13.039 -10.609 1.00 92.75 89 TRP A CA 1
ATOM 674 C C . TRP A 1 89 ? 4.056 11.574 -10.387 1.00 92.75 89 TRP A C 1
ATOM 676 O O . TRP A 1 89 ? 3.428 11.257 -9.380 1.00 92.75 89 TRP A O 1
ATOM 686 N N . TYR A 1 90 ? 4.333 10.694 -11.354 1.00 96.00 90 TYR A N 1
ATOM 687 C CA . TYR A 1 90 ? 3.821 9.323 -11.335 1.00 96.00 90 TYR A CA 1
ATOM 688 C C . TYR A 1 90 ? 4.367 8.540 -10.156 1.00 96.00 90 TYR A C 1
ATOM 690 O O . TYR A 1 90 ? 3.627 7.834 -9.476 1.00 96.00 90 TYR A O 1
ATOM 698 N N . ASP A 1 91 ? 5.658 8.718 -9.924 1.00 93.31 91 ASP A N 1
ATOM 699 C CA . ASP A 1 91 ? 6.386 8.069 -8.860 1.00 93.31 91 ASP A CA 1
ATOM 700 C C . ASP A 1 91 ? 5.836 8.443 -7.479 1.00 93.31 91 ASP A C 1
ATOM 702 O O . ASP A 1 91 ? 5.318 7.597 -6.753 1.00 93.31 91 ASP A O 1
ATOM 706 N N . SER A 1 92 ? 5.707 9.743 -7.229 1.00 95.12 92 SER A N 1
ATOM 707 C CA . SER A 1 92 ? 5.039 10.299 -6.053 1.00 95.12 92 SER A CA 1
ATOM 708 C C . SER A 1 92 ? 3.631 9.737 -5.804 1.00 95.12 92 SER A C 1
ATOM 710 O O . SER A 1 92 ? 3.254 9.457 -4.666 1.00 95.12 92 SER A O 1
ATOM 712 N N . VAL A 1 93 ? 2.829 9.541 -6.858 1.00 96.69 93 VAL A N 1
ATOM 713 C CA . VAL A 1 93 ? 1.493 8.929 -6.735 1.00 96.69 93 VAL A CA 1
ATOM 714 C C . VAL A 1 93 ? 1.587 7.439 -6.406 1.00 96.69 93 VAL A C 1
ATOM 716 O O . VAL A 1 93 ? 0.820 6.954 -5.573 1.00 96.69 93 VAL A O 1
ATOM 719 N N . ALA A 1 94 ? 2.511 6.709 -7.033 1.00 96.25 94 ALA A N 1
ATOM 720 C CA . ALA A 1 94 ? 2.741 5.298 -6.742 1.00 96.25 94 ALA A CA 1
ATOM 721 C C . ALA A 1 94 ? 3.181 5.094 -5.282 1.00 96.25 94 ALA A C 1
ATOM 723 O O . ALA A 1 94 ? 2.659 4.197 -4.613 1.00 96.25 94 ALA A O 1
ATOM 724 N N . HIS A 1 95 ? 4.058 5.962 -4.774 1.00 96.12 95 HIS A N 1
ATOM 725 C CA . HIS A 1 95 ? 4.506 5.975 -3.383 1.00 96.12 95 HIS A CA 1
ATOM 726 C C . HIS A 1 95 ? 3.366 6.290 -2.415 1.00 96.12 95 HIS A C 1
ATOM 728 O O . HIS A 1 95 ? 3.106 5.505 -1.507 1.00 96.12 95 HIS A O 1
ATOM 734 N N . ALA A 1 96 ? 2.586 7.347 -2.660 1.00 97.44 96 ALA A N 1
ATOM 735 C CA . ALA A 1 96 ? 1.439 7.671 -1.810 1.00 97.44 96 ALA A CA 1
ATOM 736 C C . ALA A 1 96 ? 0.405 6.528 -1.742 1.00 97.44 96 ALA A C 1
ATOM 738 O O . ALA A 1 96 ? -0.049 6.174 -0.654 1.00 97.44 96 ALA A O 1
ATOM 739 N N . LEU A 1 97 ? 0.067 5.906 -2.880 1.00 96.75 97 LEU A N 1
ATOM 740 C CA . LEU A 1 97 ? -0.864 4.769 -2.923 1.00 96.75 97 LEU A CA 1
ATOM 741 C C . LEU A 1 97 ? -0.319 3.543 -2.182 1.00 96.75 97 LEU A C 1
ATOM 743 O O . LEU A 1 97 ? -1.048 2.896 -1.429 1.00 96.75 97 LEU A O 1
ATOM 747 N N . SER A 1 98 ? 0.961 3.227 -2.379 1.00 96.75 98 SER A N 1
ATOM 748 C CA . SER A 1 98 ? 1.616 2.098 -1.709 1.00 96.75 98 SER A CA 1
ATOM 749 C C . SER A 1 98 ? 1.706 2.334 -0.201 1.00 96.75 98 SER A C 1
ATOM 751 O O . SER A 1 98 ? 1.416 1.439 0.594 1.00 96.75 98 SER A O 1
ATOM 753 N N . ALA A 1 99 ? 2.001 3.565 0.211 1.00 97.62 99 ALA A N 1
ATOM 754 C CA . ALA A 1 99 ? 2.054 3.949 1.609 1.00 97.62 99 ALA A CA 1
ATOM 755 C C . ALA A 1 99 ? 0.688 3.904 2.300 1.00 97.62 99 ALA A C 1
ATOM 757 O O . ALA A 1 99 ? 0.641 3.568 3.476 1.00 97.62 99 ALA A O 1
ATOM 758 N N . THR A 1 100 ? -0.431 4.146 1.605 1.00 97.38 100 THR A N 1
ATOM 759 C CA . THR A 1 100 ? -1.777 3.913 2.169 1.00 97.38 100 THR A CA 1
ATOM 760 C C . THR A 1 100 ? -1.990 2.440 2.546 1.00 97.38 100 THR A C 1
ATOM 762 O O . THR A 1 100 ? -2.593 2.145 3.580 1.00 97.38 100 THR A O 1
ATOM 765 N N . VAL A 1 101 ? -1.459 1.499 1.760 1.00 97.19 101 VAL A N 1
ATOM 766 C CA . VAL A 1 101 ? -1.521 0.062 2.085 1.00 97.19 101 VAL A CA 1
ATOM 767 C C . VAL A 1 101 ? -0.665 -0.255 3.314 1.00 97.19 101 VAL A C 1
ATOM 769 O O . VAL A 1 101 ? -1.126 -0.915 4.246 1.00 97.19 101 VAL A O 1
ATOM 772 N N . VAL A 1 102 ? 0.569 0.253 3.348 1.00 97.94 102 VAL A N 1
ATOM 773 C CA . VAL A 1 102 ? 1.481 0.085 4.493 1.00 97.94 102 VAL A CA 1
ATOM 774 C C . VAL A 1 102 ? 0.892 0.707 5.762 1.00 97.94 102 VAL A C 1
ATOM 776 O O . VAL A 1 102 ? 0.940 0.099 6.830 1.00 97.94 102 VAL A O 1
ATOM 779 N N . ALA A 1 103 ? 0.285 1.886 5.648 1.00 98.12 103 ALA A N 1
ATOM 780 C CA . ALA A 1 103 ? -0.359 2.586 6.749 1.00 98.12 103 ALA A CA 1
ATOM 781 C C . ALA A 1 103 ? -1.519 1.777 7.334 1.00 98.12 103 ALA A C 1
ATOM 783 O O . ALA A 1 103 ? -1.629 1.676 8.553 1.00 98.12 103 ALA A O 1
ATOM 784 N N . GLY A 1 104 ? -2.351 1.147 6.496 1.00 96.94 104 GLY A N 1
ATOM 785 C CA . GLY A 1 104 ? -3.414 0.279 7.001 1.00 96.94 104 GLY A CA 1
ATOM 786 C C . GLY A 1 104 ? -2.889 -1.006 7.638 1.00 96.94 104 GLY A C 1
ATOM 787 O O . GLY A 1 104 ? -3.455 -1.446 8.631 1.00 96.94 104 GLY A O 1
ATOM 788 N N . ALA A 1 105 ? -1.771 -1.570 7.170 1.00 95.94 105 ALA A N 1
ATOM 789 C CA . ALA A 1 105 ? -1.107 -2.664 7.886 1.00 95.94 105 ALA A CA 1
ATOM 790 C C . ALA A 1 105 ? -0.592 -2.215 9.269 1.00 95.94 105 ALA A C 1
ATOM 792 O O . ALA A 1 105 ? -0.754 -2.935 10.258 1.00 95.94 105 ALA A O 1
ATOM 793 N N . GLY A 1 106 ? -0.030 -1.005 9.358 1.00 96.50 106 GLY A N 1
ATOM 794 C CA . GLY A 1 106 ? 0.342 -0.372 10.626 1.00 96.50 106 GLY A CA 1
ATOM 795 C C . GLY A 1 106 ? -0.862 -0.174 11.549 1.00 96.50 106 GLY A C 1
ATOM 796 O O . GLY A 1 106 ? -0.788 -0.530 12.724 1.00 96.50 106 GLY A O 1
ATOM 797 N N . TYR A 1 107 ? -1.985 0.303 11.003 1.00 96.50 107 TYR A N 1
ATOM 798 C CA . TYR A 1 107 ? -3.257 0.454 11.716 1.00 96.50 107 TYR A CA 1
ATOM 799 C C . TYR A 1 107 ? -3.761 -0.877 12.295 1.00 96.50 107 TYR A C 1
ATOM 801 O O . TYR A 1 107 ? -4.006 -0.976 13.494 1.00 96.50 107 TYR A O 1
ATOM 809 N N . VAL A 1 108 ? -3.841 -1.933 11.474 1.00 95.25 108 VAL A N 1
ATOM 810 C CA . VAL A 1 108 ? -4.233 -3.282 11.931 1.00 95.25 108 VAL A CA 1
ATOM 811 C C . VAL A 1 108 ? -3.320 -3.760 13.056 1.00 95.25 108 VAL A C 1
ATOM 813 O O . VAL A 1 108 ? -3.796 -4.269 14.066 1.00 95.25 108 VAL A O 1
ATOM 816 N N . THR A 1 109 ? -2.009 -3.560 12.906 1.00 92.69 109 THR A N 1
ATOM 817 C CA . THR A 1 109 ? -1.016 -3.994 13.896 1.00 92.69 109 THR A CA 1
ATOM 818 C C . THR A 1 109 ? -1.216 -3.293 15.237 1.00 92.69 109 THR A C 1
ATOM 820 O O . THR A 1 109 ? -1.263 -3.954 16.274 1.00 92.69 109 THR A O 1
ATOM 823 N N . VAL A 1 110 ? -1.344 -1.962 15.238 1.00 93.50 110 VAL A N 1
ATOM 824 C CA . VAL A 1 110 ? -1.492 -1.205 16.486 1.00 93.50 110 VAL A CA 1
ATOM 825 C C . VAL A 1 110 ? -2.824 -1.494 17.164 1.00 93.50 110 VAL A C 1
ATOM 827 O O . VAL A 1 110 ? -2.843 -1.683 18.377 1.00 93.50 110 VAL A O 1
ATOM 830 N N . LYS A 1 111 ? -3.909 -1.640 16.394 1.00 92.94 111 LYS A N 1
ATOM 831 C CA . LYS A 1 111 ? -5.223 -2.001 16.931 1.00 92.94 111 LYS A CA 1
ATOM 832 C C . LYS A 1 111 ? -5.271 -3.397 17.525 1.00 92.94 111 LYS A C 1
ATOM 834 O O . LYS A 1 111 ? -5.854 -3.576 18.592 1.00 92.94 111 LYS A O 1
ATOM 839 N N . ALA A 1 112 ? -4.647 -4.372 16.870 1.00 91.00 112 ALA A N 1
ATOM 840 C CA . ALA A 1 112 ? -4.593 -5.730 17.389 1.00 91.00 112 ALA A CA 1
ATOM 841 C C . ALA A 1 112 ? -3.826 -5.792 18.723 1.00 91.00 112 ALA A C 1
ATOM 843 O O . ALA A 1 112 ? -4.254 -6.463 19.658 1.00 91.00 112 ALA A O 1
ATOM 844 N N . VAL A 1 113 ? -2.741 -5.019 18.855 1.00 89.06 113 VAL A N 1
ATOM 845 C CA . VAL A 1 113 ? -1.986 -4.900 20.115 1.00 89.06 113 VAL A CA 1
ATOM 846 C C . VAL A 1 113 ? -2.770 -4.145 21.190 1.00 89.06 113 VAL A C 1
ATOM 848 O O . VAL A 1 113 ? -2.800 -4.591 22.335 1.00 89.06 113 VAL A O 1
ATOM 851 N N . GLU A 1 114 ? -3.382 -3.010 20.843 1.00 89.81 114 GLU A N 1
ATOM 852 C CA . GLU A 1 114 ? -4.161 -2.180 21.769 1.00 89.81 114 GLU A CA 1
ATOM 853 C C . GLU A 1 114 ? -5.306 -2.982 22.397 1.00 89.81 114 GLU A C 1
ATOM 855 O O . GLU A 1 114 ? -5.424 -3.052 23.619 1.00 89.81 114 GLU A O 1
ATOM 860 N N . ARG A 1 115 ? -6.113 -3.649 21.565 1.00 88.62 115 ARG A N 1
ATOM 861 C CA . ARG A 1 115 ? -7.290 -4.409 22.011 1.00 88.62 115 ARG A CA 1
ATOM 862 C C . ARG A 1 115 ? -6.931 -5.622 22.865 1.00 88.62 115 ARG A C 1
ATOM 864 O O . ARG A 1 115 ? -7.713 -6.004 23.726 1.00 88.62 115 ARG A O 1
ATOM 871 N N . ASN A 1 116 ? -5.739 -6.184 22.672 1.00 85.50 116 ASN A N 1
ATOM 872 C CA . ASN A 1 116 ? -5.238 -7.319 23.445 1.00 85.50 116 ASN A CA 1
ATOM 873 C C . ASN A 1 116 ? -4.395 -6.893 24.671 1.00 85.50 116 ASN A C 1
ATOM 875 O O . ASN A 1 116 ? -3.736 -7.728 25.298 1.00 85.50 116 ASN A O 1
ATOM 879 N N . SER A 1 117 ? -4.357 -5.601 25.017 1.00 83.12 117 SER A N 1
ATOM 880 C CA . SER A 1 117 ? -3.592 -5.096 26.160 1.00 83.12 117 SER A CA 1
ATOM 881 C C . SER A 1 117 ? -4.497 -4.547 27.259 1.00 83.12 117 SER A C 1
ATOM 883 O O . SER A 1 117 ? -5.077 -3.474 27.137 1.00 83.12 117 SER A O 1
ATOM 885 N N . GLU A 1 118 ? -4.501 -5.202 28.422 1.00 74.81 118 GLU A N 1
ATOM 886 C CA . GLU A 1 118 ? -5.192 -4.703 29.625 1.00 74.81 118 GLU A CA 1
ATOM 887 C C . GLU A 1 118 ? -4.591 -3.395 30.182 1.00 74.81 118 GLU A C 1
ATOM 889 O O . GLU A 1 118 ? -5.170 -2.762 31.063 1.00 74.81 118 GLU A O 1
ATOM 894 N N . ARG A 1 119 ? -3.393 -2.999 29.725 1.00 74.88 119 ARG A N 1
ATOM 895 C CA . ARG A 1 119 ? -2.645 -1.843 30.257 1.00 74.88 119 ARG A CA 1
ATOM 896 C C . ARG A 1 119 ? -2.413 -0.730 29.244 1.00 74.88 119 ARG A C 1
ATOM 898 O O . ARG A 1 119 ? -1.803 0.276 29.602 1.00 74.88 119 ARG A O 1
ATOM 905 N N . THR A 1 120 ? -2.803 -0.912 27.985 1.00 72.38 120 THR A N 1
ATOM 906 C CA . THR A 1 120 ? -2.416 0.004 26.906 1.00 72.38 120 THR A CA 1
ATOM 907 C C . THR A 1 120 ? -3.630 0.384 26.081 1.00 72.38 120 THR A C 1
ATOM 909 O O . THR A 1 120 ? -3.946 -0.276 25.104 1.00 72.38 120 THR A O 1
ATOM 912 N N . THR A 1 121 ? -4.271 1.484 26.461 1.00 80.00 121 THR A N 1
ATOM 913 C CA . THR A 1 121 ? -5.189 2.228 25.594 1.00 80.00 121 THR A CA 1
ATOM 914 C C . THR A 1 121 ? -4.394 3.330 24.906 1.00 80.00 121 THR A C 1
ATOM 916 O O . THR A 1 121 ? -3.751 4.137 25.590 1.00 80.00 121 THR A O 1
ATOM 919 N N . LEU A 1 122 ? -4.394 3.364 23.578 1.00 84.31 122 LEU A N 1
ATOM 920 C CA . LEU A 1 122 ? -3.707 4.389 22.809 1.00 84.31 122 LEU A CA 1
ATOM 921 C C . LEU A 1 122 ? -4.673 5.547 22.542 1.00 84.31 122 LEU A C 1
ATOM 923 O O . LEU A 1 122 ? -5.726 5.349 21.942 1.00 84.31 122 LEU A O 1
ATOM 927 N N . PRO A 1 123 ? -4.343 6.776 22.973 1.00 90.75 123 PRO A N 1
ATOM 928 C CA . PRO A 1 123 ? -5.156 7.921 22.601 1.00 90.75 123 PRO A CA 1
ATOM 929 C C . PRO A 1 123 ? -5.096 8.133 21.073 1.00 90.75 123 PRO A C 1
ATOM 931 O O . PRO A 1 123 ? -4.062 7.821 20.463 1.00 90.75 123 PRO A O 1
ATOM 934 N N . PRO A 1 124 ? -6.152 8.685 20.445 1.00 90.06 124 PRO A N 1
ATOM 935 C CA . PRO A 1 124 ? -6.215 8.868 18.991 1.00 90.06 124 PRO A CA 1
ATOM 936 C C . PRO A 1 124 ? -5.011 9.621 18.411 1.00 90.06 124 PRO A C 1
ATOM 938 O O . PRO A 1 124 ? -4.535 9.310 17.322 1.00 90.06 124 PRO A O 1
ATOM 941 N N . GLU A 1 125 ? -4.456 10.579 19.156 1.00 93.19 125 GLU A N 1
ATOM 942 C CA . GLU A 1 125 ? -3.274 11.336 18.746 1.00 93.19 125 GLU A CA 1
ATOM 943 C C . GLU A 1 125 ? -2.013 10.462 18.700 1.00 93.19 125 GLU A C 1
ATOM 945 O O . GLU A 1 125 ? -1.168 10.633 17.819 1.00 93.19 125 GLU A O 1
ATOM 950 N N . ALA A 1 126 ? -1.876 9.508 19.626 1.00 93.00 126 ALA A N 1
ATOM 951 C CA . ALA A 1 126 ? -0.752 8.577 19.631 1.00 93.00 126 ALA A CA 1
ATOM 952 C C . ALA A 1 126 ? -0.867 7.556 18.495 1.00 93.00 126 ALA A C 1
ATOM 954 O O . ALA A 1 126 ? 0.146 7.245 17.873 1.00 93.00 126 ALA A O 1
ATOM 955 N N . GLU A 1 127 ? -2.075 7.077 18.189 1.00 93.94 127 GLU A N 1
ATOM 956 C CA . GLU A 1 127 ? -2.330 6.213 17.030 1.00 93.94 127 GLU A CA 1
ATOM 957 C C . GLU A 1 127 ? -1.999 6.939 15.716 1.00 93.94 127 GLU A C 1
ATOM 959 O O . GLU A 1 127 ? -1.269 6.412 14.874 1.00 93.94 127 GLU A O 1
ATOM 964 N N . PHE A 1 128 ? -2.442 8.193 15.581 1.00 95.94 128 PHE A N 1
ATOM 965 C CA . PHE A 1 128 ? -2.144 9.037 14.426 1.00 95.94 128 PHE A CA 1
ATOM 966 C C . PHE A 1 128 ? -0.632 9.185 14.197 1.00 95.94 128 PHE A C 1
ATOM 968 O O . PHE A 1 128 ? -0.127 8.944 13.096 1.00 95.94 128 PHE A O 1
ATOM 975 N N . VAL A 1 129 ? 0.116 9.536 15.250 1.00 96.94 129 VAL A N 1
ATOM 976 C CA . VAL A 1 129 ? 1.581 9.659 15.185 1.00 96.94 129 VAL A CA 1
ATOM 977 C C . VAL A 1 129 ? 2.242 8.304 14.940 1.00 96.94 129 VAL A C 1
ATOM 979 O O . VAL A 1 129 ? 3.200 8.229 14.170 1.00 96.94 129 VAL A O 1
ATOM 982 N N . PHE A 1 130 ? 1.734 7.229 15.546 1.00 96.38 130 PHE A N 1
ATOM 983 C CA . PHE A 1 130 ? 2.248 5.881 15.332 1.00 96.38 130 PHE A CA 1
ATOM 984 C C . PHE A 1 130 ? 2.192 5.497 13.854 1.00 96.38 130 PHE A C 1
ATOM 986 O O . PHE A 1 130 ? 3.204 5.053 13.321 1.00 96.38 130 PHE A O 1
ATOM 993 N N . ILE A 1 131 ? 1.063 5.717 13.172 1.00 97.75 131 ILE A N 1
ATOM 994 C CA . ILE A 1 131 ? 0.914 5.384 11.746 1.00 97.75 131 ILE A CA 1
ATOM 995 C C . ILE A 1 131 ? 1.933 6.159 10.901 1.00 97.75 131 ILE A C 1
ATOM 997 O O . ILE A 1 131 ? 2.609 5.571 10.057 1.00 97.75 131 ILE A O 1
ATOM 1001 N N . LEU A 1 132 ? 2.107 7.459 11.164 1.00 98.06 132 LEU A N 1
ATOM 1002 C CA . LEU A 1 132 ? 3.094 8.297 10.471 1.00 98.06 132 LEU A CA 1
ATOM 1003 C C . LEU A 1 132 ? 4.530 7.795 10.662 1.00 98.06 132 LEU A C 1
ATOM 1005 O O . LEU A 1 132 ? 5.311 7.792 9.712 1.00 98.06 132 LEU A O 1
ATOM 1009 N N . VAL A 1 133 ? 4.888 7.385 11.881 1.00 98.25 133 VAL A N 1
ATOM 1010 C CA . VAL A 1 133 ? 6.223 6.858 12.200 1.00 98.25 133 VAL A CA 1
ATOM 1011 C C . VAL A 1 133 ? 6.418 5.458 11.620 1.00 98.25 133 VAL A C 1
ATOM 1013 O O . VAL A 1 133 ? 7.492 5.159 11.104 1.00 98.25 133 VAL A O 1
ATOM 1016 N N . PHE A 1 134 ? 5.391 4.612 11.667 1.00 98.19 134 PHE A N 1
ATOM 1017 C CA . PHE A 1 134 ? 5.407 3.266 11.102 1.00 98.19 134 PHE A CA 1
ATOM 1018 C C . PHE A 1 134 ? 5.652 3.310 9.592 1.00 98.19 134 PHE A C 1
ATOM 1020 O O . PHE A 1 134 ? 6.539 2.621 9.089 1.00 98.19 134 PHE A O 1
ATOM 1027 N N . VAL A 1 135 ? 4.921 4.171 8.878 1.00 98.44 135 VAL A N 1
ATOM 1028 C CA . VAL A 1 135 ? 5.099 4.367 7.434 1.00 98.44 135 VAL A CA 1
ATOM 1029 C C . VAL A 1 135 ? 6.470 4.957 7.121 1.00 98.44 135 VAL A C 1
ATOM 1031 O O . VAL A 1 135 ? 7.129 4.466 6.212 1.00 98.44 135 VAL A O 1
ATOM 1034 N N . MET A 1 136 ? 6.949 5.933 7.899 1.00 98.06 136 MET A N 1
ATOM 1035 C CA . MET A 1 136 ? 8.301 6.477 7.735 1.00 98.06 136 MET A CA 1
ATOM 1036 C C . MET A 1 136 ? 9.374 5.389 7.897 1.00 98.06 136 MET A C 1
ATOM 1038 O O . MET A 1 136 ? 10.280 5.277 7.074 1.00 98.06 136 MET A O 1
ATOM 1042 N N . ALA A 1 137 ? 9.266 4.555 8.934 1.00 98.00 137 ALA A N 1
ATOM 1043 C CA . ALA A 1 137 ? 10.205 3.465 9.180 1.00 98.00 137 ALA A CA 1
ATOM 1044 C C . ALA A 1 137 ? 10.176 2.418 8.057 1.00 98.00 137 ALA A C 1
ATOM 1046 O O . ALA A 1 137 ? 11.231 1.963 7.613 1.00 98.00 137 ALA A O 1
ATOM 1047 N N . PHE A 1 138 ? 8.983 2.062 7.572 1.00 97.69 138 PHE A N 1
ATOM 1048 C CA . PHE A 1 138 ? 8.835 1.156 6.438 1.00 97.69 138 PHE A CA 1
ATOM 1049 C C . PHE A 1 138 ? 9.373 1.769 5.139 1.00 97.69 138 PHE A C 1
ATOM 1051 O O . PHE A 1 138 ? 10.037 1.071 4.383 1.00 97.69 138 PHE A O 1
ATOM 1058 N N . GLY A 1 139 ? 9.149 3.064 4.903 1.00 96.31 139 GLY A N 1
ATOM 1059 C CA . GLY A 1 139 ? 9.697 3.790 3.759 1.00 96.31 139 GLY A CA 1
ATOM 1060 C C . GLY A 1 139 ? 11.221 3.728 3.744 1.00 96.31 139 GLY A C 1
ATOM 1061 O O . GLY A 1 139 ? 11.805 3.271 2.774 1.00 96.31 139 GLY A O 1
ATOM 1062 N N . VAL A 1 140 ? 11.876 4.048 4.864 1.00 96.00 140 VAL A N 1
ATOM 1063 C CA . VAL A 1 140 ? 13.340 3.920 4.980 1.00 96.00 140 VAL A CA 1
ATOM 1064 C C . VAL A 1 140 ? 13.809 2.476 4.762 1.00 96.00 140 VAL A C 1
ATOM 1066 O O . VAL A 1 140 ? 14.833 2.252 4.120 1.00 96.00 140 VAL A O 1
ATOM 1069 N N . LEU A 1 141 ? 13.081 1.484 5.288 1.00 95.69 141 LEU A N 1
ATOM 1070 C CA . LEU A 1 141 ? 13.387 0.073 5.041 1.00 95.69 141 LEU A CA 1
ATOM 1071 C C . LEU A 1 141 ? 13.295 -0.270 3.548 1.00 95.69 141 LEU A C 1
ATOM 1073 O O . LEU A 1 141 ? 14.149 -1.000 3.047 1.00 95.69 141 LEU A O 1
ATOM 1077 N N . TRP A 1 142 ? 12.284 0.250 2.853 1.00 93.75 142 TRP A N 1
ATOM 1078 C CA . TRP A 1 142 ? 12.096 0.050 1.421 1.00 93.75 142 TRP A CA 1
ATOM 1079 C C . TRP A 1 142 ? 13.268 0.621 0.615 1.00 93.75 142 TRP A C 1
ATOM 1081 O O . TRP A 1 142 ? 13.878 -0.123 -0.149 1.00 93.75 142 TRP A O 1
ATOM 1091 N N . GLU A 1 143 ? 13.697 1.854 0.898 1.00 92.19 143 GLU A N 1
ATOM 1092 C CA . GLU A 1 143 ? 14.874 2.468 0.256 1.00 92.19 143 GLU A CA 1
ATOM 1093 C C . GLU A 1 143 ? 16.149 1.627 0.423 1.00 92.19 143 GLU A C 1
ATOM 1095 O O . GLU A 1 143 ? 16.961 1.473 -0.492 1.00 92.19 143 GLU A O 1
ATOM 1100 N N . ILE A 1 144 ? 16.331 1.027 1.605 1.00 91.88 144 ILE A N 1
ATOM 1101 C CA . ILE A 1 144 ? 17.463 0.130 1.868 1.00 91.88 144 ILE A CA 1
ATOM 1102 C C . ILE A 1 144 ? 17.371 -1.136 1.005 1.00 91.88 144 ILE A C 1
ATOM 1104 O O . ILE A 1 144 ? 18.399 -1.626 0.526 1.00 91.88 144 ILE A O 1
ATOM 1108 N N . VAL A 1 145 ? 16.166 -1.682 0.809 1.00 90.06 145 VAL A N 1
ATOM 1109 C CA . VAL A 1 145 ? 15.938 -2.850 -0.054 1.00 90.06 145 VAL A CA 1
ATOM 1110 C C . VAL A 1 145 ? 16.238 -2.513 -1.512 1.00 90.06 145 VAL A C 1
ATOM 1112 O O . VAL A 1 145 ? 16.915 -3.302 -2.173 1.00 90.06 145 VAL A O 1
ATOM 1115 N N . GLU A 1 146 ? 15.800 -1.355 -2.003 1.00 86.88 146 GLU A N 1
ATOM 1116 C CA . GLU A 1 146 ? 16.068 -0.916 -3.376 1.00 86.88 146 GLU A CA 1
ATOM 1117 C C . GLU A 1 146 ? 17.562 -0.720 -3.627 1.00 86.88 146 GLU A C 1
ATOM 1119 O O . GLU A 1 146 ? 18.126 -1.334 -4.538 1.00 86.88 146 GLU A O 1
ATOM 1124 N N . PHE A 1 147 ? 18.234 0.024 -2.744 1.00 86.94 147 PHE A N 1
ATOM 1125 C CA . PHE A 1 147 ? 19.682 0.205 -2.800 1.00 86.94 147 PHE A CA 1
ATOM 1126 C C . PHE A 1 147 ? 20.432 -1.138 -2.737 1.00 86.94 147 PHE A C 1
ATOM 1128 O O . PHE A 1 147 ? 21.387 -1.385 -3.479 1.00 86.94 147 PHE A O 1
ATOM 1135 N N . GLY A 1 148 ? 19.987 -2.051 -1.867 1.00 86.25 148 GLY A N 1
ATOM 1136 C CA . GLY A 1 148 ? 20.554 -3.393 -1.748 1.00 86.25 148 GLY A CA 1
ATOM 1137 C C . GLY A 1 148 ? 20.366 -4.243 -3.010 1.00 86.25 148 GLY A C 1
ATOM 1138 O O . GLY A 1 148 ? 21.286 -4.963 -3.410 1.00 86.25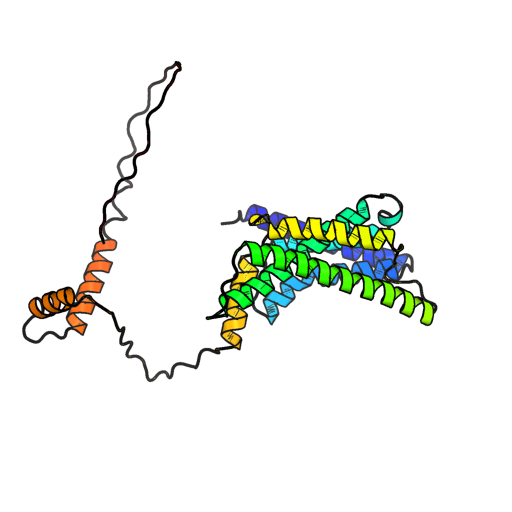 148 GLY A O 1
ATOM 1139 N N . ALA A 1 149 ? 19.205 -4.154 -3.661 1.00 83.50 149 ALA A N 1
ATOM 1140 C CA . ALA A 1 149 ? 18.903 -4.874 -4.895 1.00 83.50 149 ALA A CA 1
ATOM 1141 C C . ALA A 1 149 ? 19.720 -4.352 -6.086 1.00 83.50 149 ALA A C 1
ATOM 1143 O O . ALA A 1 149 ? 20.190 -5.155 -6.904 1.00 83.50 149 ALA A O 1
ATOM 1144 N N . GLU A 1 150 ? 19.945 -3.040 -6.166 1.00 82.56 150 GLU A N 1
ATOM 1145 C CA . GLU A 1 150 ? 20.846 -2.443 -7.152 1.00 82.56 150 GLU A CA 1
ATOM 1146 C C . GLU A 1 150 ? 22.283 -2.946 -6.955 1.00 82.56 150 GLU A C 1
ATOM 1148 O O . GLU A 1 150 ? 22.900 -3.455 -7.897 1.00 82.56 150 GLU A O 1
ATOM 1153 N N . LEU A 1 151 ? 22.787 -2.917 -5.715 1.00 84.81 151 LEU A N 1
ATOM 1154 C CA . LEU A 1 151 ? 24.124 -3.413 -5.379 1.00 84.81 151 LEU A CA 1
ATOM 1155 C C . LEU A 1 151 ? 24.293 -4.906 -5.708 1.00 84.81 151 LEU A C 1
ATOM 1157 O O . LEU A 1 151 ? 25.308 -5.310 -6.282 1.00 84.81 151 LEU A O 1
ATOM 1161 N N . ALA A 1 152 ? 23.300 -5.733 -5.374 1.00 83.81 152 ALA A N 1
ATOM 1162 C CA . ALA A 1 152 ? 23.313 -7.161 -5.682 1.00 83.81 152 ALA A CA 1
ATOM 1163 C C . ALA A 1 152 ? 23.330 -7.416 -7.197 1.00 83.81 152 ALA A C 1
ATOM 1165 O O . ALA A 1 152 ? 24.072 -8.274 -7.682 1.00 83.81 152 ALA A O 1
ATOM 1166 N N . SER A 1 153 ? 22.556 -6.642 -7.958 1.00 81.12 153 SER A N 1
ATOM 1167 C CA . SER A 1 153 ? 22.494 -6.765 -9.416 1.00 81.12 153 SER A CA 1
ATOM 1168 C C . SER A 1 153 ? 23.815 -6.358 -10.072 1.00 81.12 153 SER A C 1
ATOM 1170 O O . SER A 1 153 ? 24.305 -7.072 -10.951 1.00 81.12 153 SER A O 1
ATOM 1172 N N . ALA A 1 154 ? 24.447 -5.288 -9.580 1.00 79.62 154 ALA A N 1
ATOM 1173 C CA . ALA A 1 154 ? 25.777 -4.864 -10.010 1.00 79.62 154 ALA A CA 1
ATOM 1174 C C . ALA A 1 154 ? 26.848 -5.935 -9.731 1.00 79.62 154 ALA A C 1
ATOM 1176 O O . ALA A 1 154 ? 27.705 -6.188 -10.578 1.00 79.62 154 ALA A O 1
ATOM 1177 N N . ALA A 1 155 ? 26.776 -6.615 -8.582 1.00 81.00 155 ALA A N 1
ATOM 1178 C CA . ALA A 1 155 ? 27.714 -7.680 -8.224 1.00 81.00 155 ALA A CA 1
ATOM 1179 C C . ALA A 1 155 ? 27.583 -8.935 -9.111 1.00 81.00 155 ALA A C 1
ATOM 1181 O O . ALA A 1 155 ? 28.577 -9.614 -9.369 1.00 81.00 155 ALA A O 1
ATOM 1182 N N . VAL A 1 156 ? 26.373 -9.244 -9.587 1.00 78.94 156 VAL A N 1
ATOM 1183 C CA . VAL A 1 156 ? 26.079 -10.433 -10.412 1.00 78.94 156 VAL A CA 1
ATOM 1184 C C . VAL A 1 156 ? 26.151 -10.127 -11.922 1.00 78.94 156 VAL A C 1
ATOM 1186 O O . VAL A 1 156 ? 26.065 -11.035 -12.748 1.00 78.94 156 VAL A O 1
ATOM 1189 N N . GLY A 1 157 ? 26.367 -8.863 -12.307 1.00 69.06 157 GLY A N 1
ATOM 1190 C CA . GLY A 1 157 ? 26.427 -8.431 -13.710 1.00 69.06 157 GLY A CA 1
ATOM 1191 C C . GLY A 1 157 ? 25.063 -8.426 -14.412 1.00 69.06 157 GLY A C 1
ATOM 1192 O O . GLY A 1 157 ? 25.004 -8.542 -15.637 1.00 69.06 157 GLY A O 1
ATOM 1193 N N . GLY A 1 158 ? 23.973 -8.338 -13.644 1.00 67.44 158 GLY A N 1
ATOM 1194 C CA . GLY A 1 158 ? 22.598 -8.279 -14.140 1.00 67.44 158 GLY A CA 1
ATOM 1195 C C . GLY A 1 158 ? 22.043 -6.853 -14.193 1.00 67.44 158 GLY A C 1
ATOM 1196 O O . GLY A 1 158 ? 22.631 -5.912 -13.665 1.00 67.44 158 GLY A O 1
ATOM 1197 N N . THR A 1 159 ? 20.878 -6.685 -14.820 1.00 63.88 159 THR A N 1
ATOM 1198 C CA . THR A 1 159 ? 20.099 -5.440 -14.735 1.00 63.88 159 THR A CA 1
ATOM 1199 C C . THR A 1 159 ? 19.409 -5.352 -13.377 1.00 63.88 159 THR A C 1
ATOM 1201 O O . THR A 1 159 ? 18.781 -6.332 -12.969 1.00 63.88 159 THR A O 1
ATOM 1204 N N . ALA A 1 160 ? 19.483 -4.195 -12.717 1.00 62.75 160 ALA A N 1
ATOM 1205 C CA . ALA A 1 160 ? 18.804 -3.965 -11.447 1.00 62.75 160 ALA A CA 1
ATOM 1206 C C . ALA A 1 160 ? 17.290 -4.203 -11.566 1.00 62.75 160 ALA A C 1
ATOM 1208 O O . ALA A 1 160 ? 16.652 -3.740 -12.513 1.00 62.75 160 ALA A O 1
ATOM 1209 N N . VAL A 1 161 ? 16.741 -4.990 -10.636 1.00 65.12 161 VAL A N 1
ATOM 1210 C CA . VAL A 1 161 ? 15.300 -5.299 -10.573 1.00 65.12 161 VAL A CA 1
ATOM 1211 C C . VAL A 1 161 ? 14.523 -4.145 -9.933 1.00 65.12 161 VAL A C 1
ATOM 1213 O O . VAL A 1 161 ? 13.406 -3.869 -10.357 1.00 65.12 161 VAL A O 1
ATOM 1216 N N . LEU A 1 162 ? 15.146 -3.462 -8.969 1.00 71.62 162 LEU A N 1
ATOM 1217 C CA . LEU A 1 162 ? 14.692 -2.218 -8.346 1.00 71.62 162 LEU A CA 1
ATOM 1218 C C . LEU A 1 162 ? 15.729 -1.140 -8.678 1.00 71.62 162 LEU A C 1
ATOM 1220 O O . LEU A 1 162 ? 16.925 -1.440 -8.676 1.00 71.62 162 LEU A O 1
ATOM 1224 N N . VAL A 1 163 ? 15.282 0.061 -9.042 1.00 66.75 163 VAL A N 1
ATOM 1225 C CA . VAL A 1 163 ? 16.153 1.146 -9.516 1.00 66.75 163 VAL A CA 1
ATOM 1226 C C . VAL A 1 163 ? 16.041 2.305 -8.547 1.00 66.75 163 VAL A C 1
ATOM 1228 O O . VAL A 1 163 ? 14.949 2.830 -8.393 1.00 66.75 163 VAL A O 1
ATOM 1231 N N . GLN A 1 164 ? 17.164 2.726 -7.971 1.00 69.69 164 GLN A N 1
ATOM 1232 C CA . GLN A 1 164 ? 17.237 3.949 -7.182 1.00 69.69 164 GLN A CA 1
ATOM 1233 C C . GLN A 1 164 ? 17.590 5.127 -8.104 1.00 69.69 164 GLN A C 1
ATOM 1235 O O . GLN A 1 164 ? 18.558 5.042 -8.868 1.00 69.69 164 GLN A O 1
ATOM 1240 N N . TYR A 1 165 ? 16.823 6.225 -8.072 1.00 72.62 165 TYR A N 1
ATOM 1241 C CA . TYR A 1 165 ? 17.076 7.379 -8.954 1.00 72.62 165 TYR A CA 1
ATOM 1242 C C . TYR A 1 165 ? 17.855 8.524 -8.286 1.00 72.62 165 TYR A C 1
ATOM 1244 O O . TYR A 1 165 ? 18.285 9.455 -8.974 1.00 72.62 165 TYR A O 1
ATOM 1252 N N . GLY A 1 166 ? 18.127 8.435 -6.979 1.00 83.25 166 GLY A N 1
ATOM 1253 C CA . GLY A 1 166 ? 19.048 9.318 -6.258 1.00 83.25 166 GLY A CA 1
ATOM 1254 C C . GLY A 1 166 ? 18.549 9.739 -4.875 1.00 83.25 166 GLY A C 1
ATOM 1255 O O . GLY A 1 166 ? 17.605 9.179 -4.339 1.00 83.25 166 GLY A O 1
ATOM 1256 N N . LEU A 1 167 ? 19.204 10.738 -4.270 1.00 87.88 167 LEU A N 1
ATOM 1257 C CA . LEU A 1 167 ? 18.819 11.245 -2.942 1.00 87.88 167 LEU A CA 1
ATOM 1258 C C . LEU A 1 167 ? 17.552 12.110 -2.976 1.00 87.88 167 LEU A C 1
ATOM 1260 O O . LEU A 1 167 ? 16.748 12.043 -2.052 1.00 87.88 167 LEU A O 1
ATOM 1264 N N . ASP A 1 168 ? 17.391 12.935 -4.013 1.00 87.56 168 ASP A N 1
ATOM 1265 C CA . ASP A 1 168 ? 16.203 13.786 -4.151 1.00 87.56 168 ASP A CA 1
ATOM 1266 C C . ASP A 1 168 ? 14.930 12.937 -4.315 1.00 87.56 168 ASP A C 1
ATOM 1268 O O . ASP A 1 168 ? 13.881 13.305 -3.795 1.00 87.56 168 ASP A O 1
ATOM 1272 N N . ASP A 1 169 ? 15.070 11.786 -4.977 1.00 88.12 169 ASP A 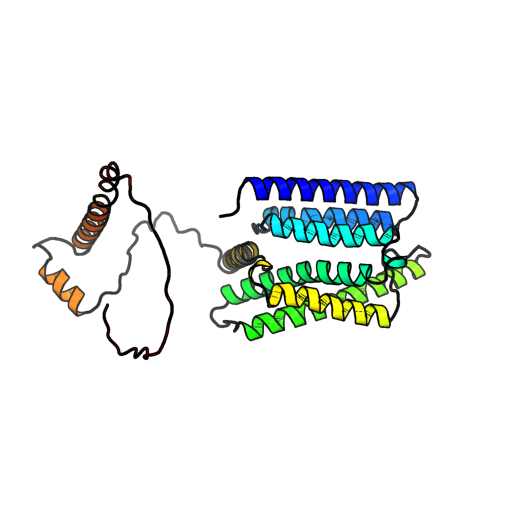N 1
ATOM 1273 C CA . ASP A 1 169 ? 14.055 10.743 -5.156 1.00 88.12 169 ASP A CA 1
ATOM 1274 C C . ASP A 1 169 ? 13.634 10.158 -3.804 1.00 88.12 169 ASP A C 1
ATOM 1276 O O . ASP A 1 169 ? 12.515 10.399 -3.368 1.00 88.12 169 ASP A O 1
ATOM 1280 N N . ILE A 1 170 ? 14.594 9.616 -3.038 1.00 91.44 170 ILE A N 1
ATOM 1281 C CA . ILE A 1 170 ? 14.378 9.110 -1.670 1.00 91.44 170 ILE A CA 1
ATOM 1282 C C . ILE A 1 170 ? 13.601 10.112 -0.806 1.00 91.44 170 ILE A C 1
ATOM 1284 O O . ILE A 1 170 ? 12.673 9.758 -0.079 1.00 91.44 170 ILE A O 1
ATOM 1288 N N . ILE A 1 171 ? 14.003 11.387 -0.821 1.00 94.12 171 ILE A N 1
ATOM 1289 C CA . ILE A 1 171 ? 13.334 12.406 -0.004 1.00 94.12 171 ILE A CA 1
ATOM 1290 C C . ILE A 1 171 ? 11.892 12.603 -0.480 1.00 94.12 171 ILE A C 1
ATOM 1292 O O . ILE A 1 171 ? 10.988 12.721 0.349 1.00 94.12 171 ILE A O 1
ATOM 1296 N N . ASN A 1 172 ? 11.673 12.647 -1.792 1.00 93.38 172 ASN A N 1
ATOM 1297 C CA . ASN A 1 172 ? 10.349 12.780 -2.380 1.00 93.38 172 ASN A CA 1
ATOM 1298 C C . ASN A 1 172 ? 9.459 11.573 -2.044 1.00 93.38 172 ASN A C 1
ATOM 1300 O O . ASN A 1 172 ? 8.315 11.758 -1.630 1.00 93.38 172 ASN A O 1
ATOM 1304 N N . ASP A 1 173 ? 10.002 10.365 -2.101 1.00 94.12 173 ASP A N 1
ATOM 1305 C CA . ASP A 1 173 ? 9.303 9.124 -1.776 1.00 94.12 173 ASP A CA 1
ATOM 1306 C C . ASP A 1 173 ? 8.873 9.098 -0.324 1.00 94.12 173 ASP A C 1
ATOM 1308 O O . ASP A 1 173 ? 7.701 8.872 -0.019 1.00 94.12 173 ASP A O 1
ATOM 1312 N N . LEU A 1 174 ? 9.778 9.444 0.593 1.00 96.62 174 LEU A N 1
ATOM 1313 C CA . LEU A 1 174 ? 9.448 9.562 2.009 1.00 96.62 174 LEU A CA 1
ATOM 1314 C C . LEU A 1 174 ? 8.379 10.635 2.261 1.00 96.62 174 LEU A C 1
ATOM 1316 O O . LEU A 1 174 ? 7.490 10.418 3.083 1.00 96.62 174 LEU A O 1
ATOM 1320 N N . LEU A 1 175 ? 8.406 11.769 1.551 1.00 97.12 175 LEU A N 1
ATOM 1321 C CA . LEU A 1 175 ? 7.378 12.810 1.675 1.00 97.12 175 LEU A CA 1
ATOM 1322 C C . LEU A 1 175 ? 6.007 12.332 1.181 1.00 97.12 175 LEU A C 1
ATOM 1324 O O . LEU A 1 175 ? 5.002 12.536 1.867 1.00 97.12 175 LEU A O 1
ATOM 1328 N N . PHE A 1 176 ? 5.946 11.682 0.020 1.00 97.19 176 PHE A N 1
ATOM 1329 C CA . PHE A 1 176 ? 4.689 11.172 -0.528 1.00 97.19 176 PHE A CA 1
ATOM 1330 C C . PHE A 1 176 ? 4.178 9.939 0.217 1.00 97.19 176 PHE A C 1
ATOM 1332 O O . PHE A 1 176 ? 2.964 9.766 0.347 1.00 97.19 176 PHE A O 1
ATOM 1339 N N . ASN A 1 177 ? 5.065 9.161 0.835 1.00 98.19 177 ASN A N 1
ATOM 1340 C CA . ASN A 1 177 ? 4.674 8.124 1.779 1.00 98.19 177 ASN A CA 1
ATOM 1341 C C . ASN A 1 177 ? 3.893 8.720 2.963 1.00 98.19 177 ASN A C 1
ATOM 1343 O O . ASN A 1 177 ? 2.865 8.169 3.366 1.00 98.19 177 ASN A O 1
ATOM 1347 N N . GLN A 1 178 ? 4.286 9.901 3.462 1.00 98.31 178 GLN A N 1
ATOM 1348 C CA . GLN A 1 178 ? 3.518 10.579 4.512 1.00 98.31 178 GLN A CA 1
ATOM 1349 C C . GLN A 1 178 ? 2.134 11.031 4.039 1.00 98.31 178 GLN A C 1
ATOM 1351 O O . GLN A 1 178 ? 1.210 11.045 4.846 1.00 98.31 178 GLN A O 1
ATOM 1356 N N . VAL A 1 179 ? 1.939 11.343 2.753 1.00 97.69 179 VAL A N 1
ATOM 1357 C CA . VAL A 1 179 ? 0.595 11.621 2.213 1.00 97.69 179 VAL A CA 1
ATOM 1358 C C . VAL A 1 179 ? -0.291 10.381 2.338 1.00 97.69 179 VAL A C 1
ATOM 1360 O O . VAL A 1 179 ? -1.409 10.477 2.843 1.00 97.69 179 VAL A O 1
ATOM 1363 N N . GLY A 1 180 ? 0.223 9.207 1.960 1.00 96.62 180 GLY A N 1
ATOM 1364 C CA . GLY A 1 180 ? -0.490 7.938 2.128 1.00 96.62 180 GLY A CA 1
ATOM 1365 C C . GLY A 1 180 ? -0.791 7.608 3.594 1.00 96.62 180 GLY A C 1
ATOM 1366 O O . GLY A 1 180 ? -1.893 7.149 3.908 1.00 96.62 180 GLY A O 1
ATOM 1367 N N . ALA A 1 181 ? 0.150 7.906 4.497 1.00 97.81 181 ALA A N 1
ATOM 1368 C CA . ALA A 1 181 ? -0.030 7.760 5.940 1.00 97.81 181 ALA A CA 1
ATOM 1369 C C . ALA A 1 181 ? -1.128 8.681 6.488 1.00 97.81 181 ALA A C 1
ATOM 1371 O O . ALA A 1 181 ? -1.983 8.226 7.244 1.00 97.81 181 ALA A O 1
ATOM 1372 N N . LEU A 1 182 ? -1.137 9.956 6.082 1.00 97.94 182 LEU A N 1
ATOM 1373 C CA . LEU A 1 182 ? -2.139 10.939 6.499 1.00 97.94 182 LEU A CA 1
ATOM 1374 C C . LEU A 1 182 ? -3.551 10.543 6.067 1.00 97.94 182 LEU A C 1
ATOM 1376 O O . LEU A 1 182 ? -4.493 10.789 6.816 1.00 97.94 182 LEU A O 1
ATOM 1380 N N . VAL A 1 183 ? -3.702 9.905 4.902 1.00 96.44 183 VAL A N 1
ATOM 1381 C CA . VAL A 1 183 ? -4.999 9.379 4.456 1.00 96.44 183 VAL A CA 1
ATOM 1382 C C . VAL A 1 183 ? -5.535 8.358 5.459 1.00 96.44 183 VAL A C 1
ATOM 1384 O O . VAL A 1 183 ? -6.657 8.508 5.920 1.00 96.44 183 VAL A O 1
ATOM 1387 N N . VAL A 1 184 ? -4.750 7.357 5.859 1.00 96.75 184 VAL A N 1
ATOM 1388 C CA . VAL A 1 184 ? -5.232 6.326 6.802 1.00 96.75 184 VAL A CA 1
ATOM 1389 C C . VAL A 1 184 ? -5.343 6.857 8.231 1.00 96.75 184 VAL A C 1
ATOM 1391 O O . VAL A 1 184 ? -6.306 6.562 8.938 1.00 96.75 184 VAL A O 1
ATOM 1394 N N . ALA A 1 185 ? -4.372 7.657 8.668 1.00 95.31 185 ALA A N 1
ATOM 1395 C CA . ALA A 1 185 ? -4.342 8.192 10.021 1.00 95.31 185 ALA A CA 1
ATOM 1396 C C . ALA A 1 185 ? -5.455 9.225 10.255 1.00 95.31 185 ALA A C 1
ATOM 1398 O O . ALA A 1 185 ? -6.041 9.254 11.332 1.00 95.31 185 ALA A O 1
ATOM 1399 N N . GLY A 1 186 ? -5.768 10.056 9.257 1.00 93.62 186 GLY A N 1
ATOM 1400 C CA . GLY A 1 186 ? -6.730 11.153 9.374 1.00 93.62 186 GLY A CA 1
ATOM 1401 C C . GLY A 1 186 ? -8.136 10.857 8.849 1.00 93.62 186 GLY A C 1
ATOM 1402 O O . GLY A 1 186 ? -9.041 11.643 9.120 1.00 93.62 186 GLY A O 1
ATOM 1403 N N . TRP A 1 187 ? -8.341 9.769 8.098 1.00 93.81 187 TRP A N 1
ATOM 1404 C CA . TRP A 1 187 ? -9.638 9.441 7.503 1.00 93.81 187 TRP A CA 1
ATOM 1405 C C . TRP A 1 187 ? -10.080 8.018 7.851 1.00 93.81 187 TRP A C 1
ATOM 1407 O O . TRP A 1 187 ? -9.621 7.042 7.260 1.00 93.81 187 TRP A O 1
ATOM 1417 N N . ASP A 1 188 ? -11.062 7.914 8.746 1.00 88.69 188 ASP A N 1
ATOM 1418 C CA . ASP A 1 188 ? -11.618 6.641 9.224 1.00 88.69 188 ASP A CA 1
ATOM 1419 C C . ASP A 1 188 ? -12.053 5.695 8.092 1.00 88.69 188 ASP A C 1
ATOM 1421 O O . ASP A 1 188 ? -11.797 4.497 8.146 1.00 88.69 188 ASP A O 1
ATOM 1425 N N . ALA A 1 189 ? -12.645 6.215 7.009 1.00 87.94 189 ALA A N 1
ATOM 1426 C CA . ALA A 1 189 ? -13.107 5.386 5.891 1.00 87.94 189 ALA A CA 1
ATOM 1427 C C . ALA A 1 189 ? -11.970 4.700 5.107 1.00 87.94 189 ALA A C 1
ATOM 1429 O O . ALA A 1 189 ? -12.233 3.776 4.338 1.00 87.94 189 ALA A O 1
ATOM 1430 N N . ALA A 1 190 ? -10.724 5.155 5.267 1.00 89.31 190 ALA A N 1
ATOM 1431 C CA . ALA A 1 190 ? -9.549 4.527 4.668 1.00 89.31 190 ALA A CA 1
ATOM 1432 C C . ALA A 1 190 ? -8.960 3.405 5.545 1.00 89.31 190 ALA A C 1
ATOM 1434 O O . ALA A 1 190 ? -8.046 2.701 5.103 1.00 89.31 190 ALA A O 1
ATOM 1435 N N . ARG A 1 191 ? -9.456 3.229 6.777 1.00 92.81 191 ARG A N 1
ATOM 1436 C CA . ARG A 1 191 ? -8.936 2.251 7.734 1.00 92.81 191 ARG A CA 1
ATOM 1437 C C . ARG A 1 191 ? -9.555 0.869 7.505 1.00 92.81 191 ARG A C 1
ATOM 1439 O O . ARG A 1 191 ? -10.771 0.751 7.356 1.00 92.81 191 ARG A O 1
ATOM 1446 N N . PRO A 1 192 ? -8.749 -0.204 7.506 1.00 92.50 192 PRO A N 1
ATOM 1447 C CA . PRO A 1 192 ? -9.250 -1.572 7.397 1.00 92.50 192 PRO A CA 1
ATOM 1448 C C . PRO A 1 192 ? -9.772 -2.092 8.754 1.00 92.50 192 PRO A C 1
ATOM 1450 O O . PRO A 1 192 ? -9.217 -3.040 9.307 1.00 92.50 192 PRO A O 1
ATOM 1453 N N . GLU A 1 193 ? -10.832 -1.479 9.294 1.00 92.50 193 GLU A N 1
ATOM 1454 C CA . GLU A 1 193 ? -11.378 -1.775 10.638 1.00 92.50 193 GLU A CA 1
ATOM 1455 C C . GLU A 1 193 ? -11.687 -3.256 10.845 1.00 92.50 193 GLU A C 1
ATOM 1457 O O . GLU A 1 193 ? -11.225 -3.867 11.803 1.00 92.50 193 GLU A O 1
ATOM 1462 N N . LYS A 1 194 ? -12.373 -3.872 9.879 1.00 91.81 194 LYS A N 1
ATOM 1463 C CA . LYS A 1 194 ? -12.715 -5.292 9.942 1.00 91.81 194 LYS A CA 1
ATOM 1464 C C . LYS A 1 194 ? -11.483 -6.187 10.096 1.00 91.81 194 LYS A C 1
ATOM 1466 O O . LYS A 1 194 ? -11.487 -7.134 10.875 1.00 91.81 194 LYS A O 1
ATOM 1471 N N . ALA A 1 195 ? -10.415 -5.876 9.362 1.00 92.69 195 ALA A N 1
ATOM 1472 C CA . ALA A 1 195 ? -9.174 -6.632 9.463 1.00 92.69 195 ALA A CA 1
ATOM 1473 C C . ALA A 1 195 ? -8.477 -6.390 10.810 1.00 92.69 195 ALA A C 1
ATOM 1475 O O . ALA A 1 195 ? -7.820 -7.293 11.312 1.00 92.69 195 ALA A O 1
ATOM 1476 N N . ALA A 1 196 ? -8.616 -5.196 11.393 1.00 93.19 196 ALA A N 1
ATOM 1477 C CA . ALA A 1 196 ? -8.095 -4.877 12.718 1.00 93.19 196 ALA A CA 1
ATOM 1478 C C . ALA A 1 196 ? -8.852 -5.609 13.838 1.00 93.19 196 ALA A C 1
ATOM 1480 O O . ALA A 1 196 ? -8.228 -6.048 14.804 1.00 93.19 196 ALA A O 1
ATOM 1481 N N . ASP A 1 197 ? -10.173 -5.751 13.714 1.00 92.38 197 ASP A N 1
ATOM 1482 C CA . ASP A 1 197 ? -11.013 -6.504 14.653 1.00 92.38 197 ASP A CA 1
ATOM 1483 C C . ASP A 1 197 ? -10.661 -7.995 14.610 1.00 92.38 197 ASP A C 1
ATOM 1485 O O . ASP A 1 197 ? -10.262 -8.569 15.621 1.00 92.38 197 ASP A O 1
ATOM 1489 N N . GLU A 1 198 ? -10.676 -8.594 13.417 1.00 92.31 198 GLU A N 1
ATOM 1490 C CA . GLU A 1 198 ? -10.353 -10.015 13.244 1.00 92.31 198 GLU A CA 1
ATOM 1491 C C . GLU A 1 198 ? -8.881 -10.322 13.587 1.00 92.31 198 GLU A C 1
ATOM 1493 O O . GLU A 1 198 ? -8.566 -11.413 14.060 1.00 92.31 198 GLU A O 1
ATOM 1498 N N . ALA A 1 199 ? -7.958 -9.368 13.401 1.00 91.12 199 ALA A N 1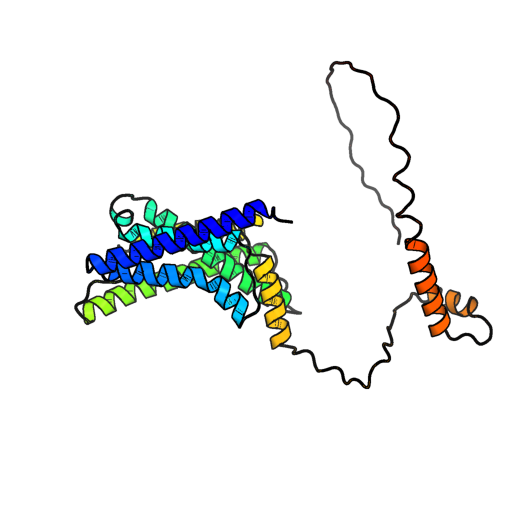
ATOM 1499 C CA . ALA A 1 199 ? -6.572 -9.521 13.847 1.00 91.12 199 ALA A CA 1
ATOM 1500 C C . ALA A 1 199 ? -6.438 -9.513 15.374 1.00 91.12 199 ALA A C 1
ATOM 1502 O O . ALA A 1 199 ? -5.626 -10.268 15.908 1.00 91.12 199 ALA A O 1
ATOM 1503 N N . ALA A 1 200 ? -7.216 -8.680 16.071 1.00 90.25 200 ALA A N 1
ATOM 1504 C CA . ALA A 1 200 ? -7.245 -8.668 17.530 1.00 90.25 200 ALA A CA 1
ATOM 1505 C C . ALA A 1 200 ? -7.780 -10.002 18.076 1.00 90.25 200 ALA A C 1
ATOM 1507 O O . ALA A 1 200 ? -7.144 -10.599 18.941 1.00 90.25 200 ALA A O 1
ATOM 1508 N N . GLU A 1 201 ? -8.878 -10.510 17.510 1.00 88.69 201 GLU A N 1
ATOM 1509 C CA . GLU A 1 201 ? -9.452 -11.817 17.866 1.00 88.69 201 GLU A CA 1
ATOM 1510 C C . GLU A 1 201 ? -8.457 -12.962 17.619 1.00 88.69 201 GLU A C 1
ATOM 1512 O O . GLU A 1 201 ? -8.208 -13.785 18.499 1.00 88.69 201 GLU A O 1
ATOM 1517 N N . ALA A 1 202 ? -7.808 -12.979 16.450 1.00 86.50 202 ALA A N 1
ATOM 1518 C CA . ALA A 1 202 ? -6.819 -14.001 16.112 1.00 86.50 202 ALA A CA 1
ATOM 1519 C C . ALA A 1 202 ? -5.574 -13.970 17.022 1.00 86.50 202 ALA A C 1
ATOM 1521 O O . ALA A 1 202 ? -4.896 -14.993 17.177 1.00 86.50 202 ALA A O 1
ATOM 1522 N N . MET A 1 203 ? -5.231 -12.810 17.592 1.00 84.31 203 MET A N 1
ATOM 1523 C CA . MET A 1 203 ? -4.162 -12.679 18.586 1.00 84.31 203 MET A CA 1
ATOM 1524 C C . MET A 1 203 ? -4.604 -13.173 19.967 1.00 84.31 203 MET A C 1
ATOM 1526 O O . MET A 1 203 ? -3.828 -13.883 20.613 1.00 84.31 203 MET A O 1
ATOM 1530 N N . ASP A 1 204 ? -5.829 -12.856 20.386 1.00 82.38 204 ASP A N 1
ATOM 1531 C CA . ASP A 1 204 ? -6.401 -13.302 21.662 1.00 82.38 204 ASP A CA 1
ATOM 1532 C C . ASP A 1 204 ? -6.504 -14.831 21.719 1.00 82.38 204 ASP A C 1
ATOM 1534 O O . ASP A 1 204 ? -5.974 -15.450 22.641 1.00 82.38 204 ASP A O 1
ATOM 1538 N N . ASP A 1 205 ? -7.027 -15.464 20.665 1.00 79.31 205 ASP A N 1
ATOM 1539 C CA . ASP A 1 205 ? -7.132 -16.926 20.552 1.00 79.31 205 ASP A CA 1
ATOM 1540 C C . ASP A 1 205 ? -5.771 -17.641 20.658 1.00 79.31 205 ASP A C 1
ATOM 1542 O O . ASP A 1 205 ? -5.670 -18.765 21.162 1.00 79.31 205 ASP A O 1
ATOM 1546 N N . GLN A 1 206 ? -4.698 -17.004 20.178 1.00 74.38 206 GLN A N 1
ATOM 1547 C CA . GLN A 1 206 ? -3.339 -17.542 20.279 1.00 74.38 206 GLN A CA 1
ATOM 1548 C C . GLN A 1 206 ? -2.730 -17.343 21.669 1.00 74.38 206 GLN A C 1
ATOM 1550 O O . GLN A 1 206 ? -1.973 -18.203 22.132 1.00 74.38 206 GLN A O 1
ATOM 1555 N N . LEU A 1 207 ? -3.028 -16.221 22.329 1.00 64.38 207 LEU A N 1
ATOM 1556 C CA . LEU A 1 207 ? -2.487 -15.890 23.646 1.00 64.38 207 LEU A CA 1
ATOM 1557 C C . LEU A 1 207 ? -3.254 -16.599 24.777 1.00 64.38 207 LEU A C 1
ATOM 1559 O O . LEU A 1 207 ? -2.654 -17.030 25.767 1.00 64.38 207 LEU A O 1
ATOM 1563 N N . PHE A 1 208 ? -4.560 -16.778 24.596 1.00 61.59 208 PHE A N 1
ATOM 1564 C CA . PHE A 1 208 ? -5.498 -17.408 25.517 1.00 61.59 208 PHE A CA 1
ATOM 1565 C C . PHE A 1 208 ? -6.352 -18.456 24.789 1.00 61.59 208 PHE A C 1
ATOM 1567 O O . PHE A 1 208 ? -7.571 -18.309 24.705 1.00 61.59 208 PHE A O 1
ATOM 1574 N N . PRO A 1 209 ? -5.760 -19.569 24.314 1.00 63.31 209 PRO A N 1
ATOM 1575 C CA . PRO A 1 209 ? -6.531 -20.607 23.648 1.00 63.31 209 PRO A CA 1
ATOM 1576 C C . PRO A 1 209 ? -7.649 -21.073 24.574 1.00 63.31 209 PRO A C 1
ATOM 1578 O O . PRO A 1 209 ? -7.384 -21.517 25.701 1.00 63.31 209 PRO A O 1
ATOM 1581 N N . ALA A 1 210 ? -8.894 -20.963 24.101 1.00 56.94 210 ALA A N 1
ATOM 1582 C CA . ALA A 1 210 ? -10.068 -21.383 24.846 1.00 56.94 210 ALA A CA 1
ATOM 1583 C C . ALA A 1 210 ? -9.829 -22.800 25.382 1.00 56.94 210 ALA A C 1
ATOM 1585 O O . ALA A 1 210 ? -9.712 -23.772 24.625 1.00 56.94 210 ALA A O 1
ATOM 1586 N N . ARG A 1 211 ? -9.695 -22.936 26.709 1.00 55.88 211 ARG A N 1
ATOM 1587 C CA . ARG A 1 211 ? -9.551 -24.264 27.310 1.00 55.88 211 ARG A CA 1
ATOM 1588 C C . ARG A 1 211 ? -10.815 -25.042 26.958 1.00 55.88 211 ARG A C 1
ATOM 1590 O O . ARG A 1 211 ? -11.903 -24.508 27.173 1.00 55.88 211 ARG A O 1
ATOM 1597 N N . PRO A 1 212 ? -10.717 -26.290 26.468 1.00 56.75 212 PRO A N 1
ATOM 1598 C CA . PRO A 1 212 ? -11.904 -27.095 26.243 1.00 56.75 212 PRO A CA 1
ATOM 1599 C C . PRO A 1 212 ? -12.658 -27.202 27.567 1.00 56.75 212 PRO A C 1
ATOM 1601 O O . PRO A 1 212 ? -12.165 -27.813 28.518 1.00 56.75 212 PRO A O 1
ATOM 1604 N N . VAL A 1 213 ? -13.832 -26.571 27.635 1.00 57.00 213 VAL A N 1
ATOM 1605 C CA . VAL A 1 213 ? -14.708 -26.660 28.799 1.00 57.00 213 VAL A CA 1
ATOM 1606 C C . VAL A 1 213 ? -15.091 -28.135 28.933 1.00 57.00 213 VAL A C 1
ATOM 1608 O O . VAL A 1 213 ? -15.685 -28.702 28.007 1.00 57.00 213 VAL A O 1
ATOM 1611 N N . PRO A 1 214 ? -14.718 -28.815 30.033 1.00 55.38 214 PRO A N 1
ATOM 1612 C CA . PRO A 1 214 ? -15.077 -30.209 30.219 1.00 55.38 214 PRO A CA 1
ATOM 1613 C C . PRO A 1 214 ? -16.600 -30.345 30.152 1.00 55.38 214 PRO A C 1
ATOM 1615 O O . PRO A 1 214 ? -17.318 -29.637 30.856 1.00 55.38 214 PRO A O 1
ATOM 1618 N N . ARG A 1 215 ? -17.106 -31.293 29.350 1.00 57.62 215 ARG A N 1
ATOM 1619 C CA . ARG A 1 215 ? -18.553 -31.573 29.196 1.00 57.62 215 ARG A CA 1
ATOM 1620 C C . ARG A 1 215 ? -19.290 -31.866 30.517 1.00 57.62 215 ARG A C 1
ATOM 1622 O O . ARG A 1 215 ? -20.513 -31.963 30.505 1.00 57.62 215 ARG A O 1
ATOM 1629 N N . SER A 1 216 ? -18.567 -32.023 31.627 1.00 52.47 216 SER A N 1
ATOM 1630 C CA . SER A 1 216 ? -19.094 -32.234 32.976 1.00 52.47 216 SER A CA 1
ATOM 1631 C C . SER A 1 216 ? -19.458 -30.951 33.734 1.00 52.47 216 SER A C 1
ATOM 1633 O O . SER A 1 216 ? -20.024 -31.067 34.812 1.00 52.47 216 SER A O 1
ATOM 1635 N N . MET A 1 217 ? -19.165 -29.751 33.217 1.00 47.34 217 MET A N 1
ATOM 1636 C CA . MET A 1 217 ? -19.577 -28.475 33.831 1.00 47.34 217 MET A CA 1
ATOM 1637 C C . MET A 1 217 ? -20.693 -27.798 33.031 1.00 47.34 217 MET A C 1
ATOM 1639 O O . MET A 1 217 ? -20.569 -26.660 32.600 1.00 47.34 217 MET A O 1
ATOM 1643 N N . ARG A 1 218 ? -21.807 -28.507 32.826 1.00 50.38 218 ARG A N 1
ATOM 1644 C CA . ARG A 1 218 ? -23.076 -27.889 32.413 1.00 50.38 218 ARG A CA 1
ATOM 1645 C C . ARG A 1 218 ? -23.954 -27.620 33.626 1.00 50.38 218 ARG A C 1
ATOM 1647 O O . ARG A 1 218 ? -25.037 -28.176 33.709 1.00 50.38 218 ARG A O 1
ATOM 1654 N N . HIS A 1 219 ? -23.476 -26.795 34.549 1.00 48.34 219 HIS A N 1
ATOM 1655 C CA . HIS A 1 219 ? -24.328 -25.998 35.432 1.00 48.34 219 HIS A CA 1
ATOM 1656 C C . HIS A 1 219 ? -23.788 -24.569 35.333 1.00 48.34 219 HIS A C 1
ATOM 1658 O O . HIS A 1 219 ? -22.785 -24.225 35.958 1.00 48.34 219 HIS A O 1
ATOM 1664 N N . GLU A 1 220 ? -24.378 -23.788 34.427 1.00 53.88 220 GLU A N 1
ATOM 1665 C CA . GLU A 1 220 ? -24.123 -22.356 34.287 1.00 53.88 220 GLU A CA 1
ATOM 1666 C C . GLU A 1 220 ? -24.709 -21.659 35.515 1.00 53.88 220 GLU A C 1
ATOM 1668 O O . GLU A 1 220 ? -25.882 -21.305 35.548 1.00 53.88 220 GLU A O 1
ATOM 1673 N N . HIS A 1 221 ? -23.907 -21.494 36.564 1.00 58.50 221 HIS A N 1
ATOM 1674 C CA . HIS A 1 221 ? -24.250 -20.535 37.604 1.00 58.50 221 HIS A CA 1
ATOM 1675 C C . HIS A 1 221 ? -23.890 -19.145 37.079 1.00 58.50 221 HIS A C 1
ATOM 1677 O O . HIS A 1 221 ? -22.727 -18.739 37.097 1.00 58.50 221 HIS A O 1
ATOM 1683 N N . LEU A 1 222 ? -24.893 -18.432 36.569 1.00 59.69 222 LEU A N 1
ATOM 1684 C CA . LEU A 1 222 ? -24.790 -17.013 36.260 1.00 59.69 222 LEU A CA 1
ATOM 1685 C C . LEU A 1 222 ? -24.782 -16.237 37.583 1.00 59.69 222 LEU A C 1
ATOM 1687 O O . LEU A 1 222 ? -25.786 -16.184 38.291 1.00 59.69 222 LEU A O 1
ATOM 1691 N N . VAL A 1 223 ? -23.638 -15.653 37.939 1.00 70.19 223 VAL A N 1
ATOM 1692 C CA . VAL A 1 223 ? -23.538 -14.781 39.115 1.00 70.19 223 VAL A CA 1
ATOM 1693 C C . VAL A 1 223 ? -23.960 -13.378 38.699 1.00 70.19 223 VAL A C 1
ATOM 1695 O O . VAL A 1 223 ? -23.242 -12.703 37.966 1.00 70.19 223 VAL A O 1
ATOM 1698 N N . VAL A 1 224 ? -25.126 -12.942 39.170 1.00 70.69 224 VAL A N 1
ATOM 1699 C CA . VAL A 1 224 ? -25.640 -11.587 38.946 1.00 70.69 224 VAL A CA 1
ATOM 1700 C C . VAL A 1 224 ? -25.418 -10.764 40.210 1.00 70.69 224 VAL A C 1
ATOM 1702 O O . VAL A 1 224 ? -25.812 -11.168 41.305 1.00 70.69 224 VAL A O 1
ATOM 1705 N N . THR A 1 225 ? -24.788 -9.601 40.067 1.00 72.81 225 THR A N 1
ATOM 1706 C CA . THR A 1 225 ? -24.662 -8.635 41.162 1.00 72.81 225 THR A CA 1
ATOM 1707 C C . THR A 1 225 ? -25.908 -7.760 41.180 1.00 72.81 225 THR A C 1
ATOM 1709 O O . THR A 1 225 ? -26.188 -7.069 40.205 1.00 72.81 225 THR A O 1
ATOM 1712 N N . ILE A 1 226 ? -26.646 -7.786 42.287 1.00 80.25 226 ILE A N 1
ATOM 1713 C CA . ILE A 1 226 ? -27.831 -6.950 42.507 1.00 80.25 226 ILE A CA 1
ATOM 1714 C C . ILE A 1 226 ? -27.588 -5.984 43.664 1.00 80.25 226 ILE A C 1
ATOM 1716 O O . ILE A 1 226 ? -26.824 -6.278 44.587 1.00 80.25 226 ILE A O 1
ATOM 1720 N N . GLU A 1 227 ? -28.254 -4.833 43.630 1.00 77.50 227 GLU A N 1
ATOM 1721 C CA . GLU A 1 227 ? -28.255 -3.895 44.751 1.00 77.50 227 GLU A CA 1
ATOM 1722 C C . GLU A 1 227 ? -28.857 -4.537 46.010 1.00 77.50 227 GLU A C 1
ATOM 1724 O O . GLU A 1 227 ? -29.770 -5.365 45.936 1.00 77.50 227 GLU A O 1
ATOM 1729 N N . ALA A 1 228 ? -28.367 -4.138 47.188 1.00 70.75 228 ALA A N 1
ATOM 1730 C CA . ALA A 1 228 ? -28.765 -4.744 48.460 1.00 70.75 228 ALA A CA 1
ATOM 1731 C C . ALA A 1 228 ? -30.287 -4.680 48.707 1.00 70.75 228 ALA A C 1
ATOM 1733 O O . ALA A 1 228 ? -30.875 -5.674 49.128 1.00 70.75 228 ALA A O 1
ATOM 1734 N N . GLY A 1 229 ? -30.935 -3.560 48.365 1.00 71.69 229 GLY A N 1
ATOM 1735 C CA . GLY A 1 229 ? -32.390 -3.407 48.502 1.00 71.69 229 GLY A CA 1
ATOM 1736 C C . GLY A 1 229 ? -33.202 -4.252 47.512 1.00 71.69 229 GLY A C 1
ATOM 1737 O O . GLY A 1 229 ? -34.342 -4.615 47.793 1.00 71.69 229 GLY A O 1
ATOM 1738 N N . THR A 1 230 ? -32.618 -4.622 46.369 1.00 77.75 230 THR A N 1
ATOM 1739 C CA . THR A 1 230 ? -33.261 -5.499 45.377 1.00 77.75 230 THR A CA 1
ATOM 1740 C C . THR A 1 230 ? -33.304 -6.938 45.872 1.00 77.75 230 THR A C 1
ATOM 1742 O O . THR A 1 230 ? -34.311 -7.615 45.689 1.00 77.75 230 THR A O 1
ATOM 1745 N N . LYS A 1 231 ? -32.259 -7.388 46.574 1.00 78.06 231 LYS A N 1
ATOM 1746 C CA . LYS A 1 231 ? -32.235 -8.721 47.184 1.00 78.06 231 LYS A CA 1
ATOM 1747 C C . LYS A 1 231 ? -33.352 -8.903 48.214 1.00 78.06 231 LYS A C 1
ATOM 1749 O O . LYS A 1 231 ? -34.041 -9.913 48.187 1.00 78.06 231 LYS A O 1
ATOM 1754 N N . GLU A 1 232 ? -33.554 -7.913 49.080 1.00 77.19 232 GLU A N 1
ATOM 1755 C CA . GLU A 1 232 ? -34.582 -7.960 50.131 1.00 77.19 232 GLU A CA 1
ATOM 1756 C C . GLU A 1 232 ? -36.002 -8.028 49.559 1.00 77.19 232 GLU A C 1
ATOM 1758 O O . GLU A 1 232 ? -36.862 -8.705 50.118 1.00 77.19 232 GLU A O 1
ATOM 1763 N N . ARG A 1 233 ? -36.243 -7.361 48.424 1.00 76.50 233 ARG A N 1
ATOM 1764 C CA . ARG A 1 233 ? -37.521 -7.444 47.705 1.00 76.50 233 ARG A CA 1
ATOM 1765 C C . ARG A 1 233 ? -37.751 -8.827 47.108 1.00 76.50 233 ARG A C 1
ATOM 1767 O O . ARG A 1 233 ? -38.840 -9.360 47.257 1.00 76.50 233 ARG A O 1
ATOM 1774 N N . ILE A 1 234 ? -36.726 -9.408 46.483 1.00 79.75 234 ILE A N 1
ATOM 1775 C CA . ILE A 1 234 ? -36.820 -10.757 45.912 1.00 79.75 234 ILE A CA 1
ATOM 1776 C C . ILE A 1 234 ? -37.076 -11.781 47.021 1.00 79.75 234 ILE A C 1
ATOM 1778 O O . ILE A 1 234 ? -37.983 -12.592 46.896 1.00 79.75 234 ILE A O 1
ATOM 1782 N N . ASP A 1 235 ? -36.349 -11.698 48.138 1.00 78.69 235 ASP A N 1
ATOM 1783 C CA . ASP A 1 235 ? -36.536 -12.607 49.274 1.00 78.69 235 ASP A CA 1
ATOM 1784 C C . ASP A 1 235 ? -37.944 -12.497 49.904 1.00 78.69 235 ASP A C 1
ATOM 1786 O O . ASP A 1 235 ? -38.432 -13.469 50.480 1.00 78.69 235 ASP A O 1
ATOM 1790 N N . ALA A 1 236 ? -38.609 -11.338 49.799 1.00 78.50 236 ALA A N 1
ATOM 1791 C CA . ALA A 1 236 ? -39.982 -11.133 50.269 1.00 78.50 236 ALA A CA 1
ATOM 1792 C C . ALA A 1 236 ? -41.057 -11.655 49.296 1.00 78.50 236 ALA A C 1
ATOM 1794 O O . ALA A 1 236 ? -42.149 -12.003 49.745 1.00 78.50 236 ALA A O 1
ATOM 1795 N N . ASP A 1 237 ? -40.741 -11.708 47.999 1.00 78.75 237 ASP A N 1
ATOM 1796 C CA . ASP A 1 237 ? -41.624 -12.190 46.928 1.00 78.75 237 ASP A CA 1
ATOM 1797 C C . ASP A 1 237 ? -41.484 -13.706 46.675 1.00 78.75 237 ASP A C 1
ATOM 1799 O O . ASP A 1 237 ? -42.237 -14.261 45.875 1.00 78.75 237 ASP A O 1
ATOM 1803 N N . LEU A 1 238 ? -40.535 -14.385 47.336 1.00 82.38 238 LEU A N 1
ATOM 1804 C CA . LEU A 1 238 ? -40.373 -15.838 47.250 1.00 82.38 238 LEU A CA 1
ATOM 1805 C C . LEU A 1 238 ? -41.503 -16.571 47.981 1.00 82.38 238 LEU A C 1
ATOM 1807 O O . LEU A 1 238 ? -41.701 -16.407 49.190 1.00 82.38 238 LEU A O 1
ATOM 1811 N N . ASP A 1 239 ? -42.190 -17.462 47.266 1.00 78.62 239 ASP A N 1
ATOM 1812 C CA . ASP A 1 239 ? -43.207 -18.322 47.858 1.00 78.62 239 ASP A CA 1
ATOM 1813 C C . ASP A 1 239 ? -42.589 -19.386 48.782 1.00 78.62 239 ASP A C 1
ATOM 1815 O O . ASP A 1 239 ? -41.446 -19.834 48.635 1.00 78.62 239 ASP A O 1
ATOM 1819 N N . ALA A 1 240 ? -43.368 -19.835 49.772 1.00 70.62 240 ALA A N 1
ATOM 1820 C CA . ALA A 1 240 ? -42.904 -20.796 50.768 1.00 70.62 240 ALA A CA 1
ATOM 1821 C C . ALA A 1 240 ? -42.524 -22.149 50.129 1.00 70.62 240 ALA A C 1
ATOM 1823 O O . ALA A 1 240 ? -43.379 -22.997 49.875 1.00 70.62 240 ALA A O 1
ATOM 1824 N N . GLY A 1 241 ? -41.219 -22.370 49.943 1.00 71.06 241 GLY A N 1
ATOM 1825 C CA . GLY A 1 241 ? -40.647 -23.591 49.365 1.00 71.06 241 GLY A CA 1
ATOM 1826 C C . GLY A 1 241 ? -40.079 -23.426 47.952 1.00 71.06 241 GLY A C 1
ATOM 1827 O O . GLY A 1 241 ? -39.542 -24.396 47.418 1.00 71.06 241 GLY A O 1
ATOM 1828 N N . GLU A 1 242 ? -40.162 -22.232 47.367 1.00 80.50 242 GLU A N 1
ATOM 1829 C CA . GLU A 1 242 ? -39.537 -21.905 46.087 1.00 80.50 242 GLU A CA 1
ATOM 1830 C C . GLU A 1 242 ? -38.040 -21.592 46.261 1.00 80.50 242 GLU A C 1
ATOM 1832 O O . GLU A 1 242 ? -37.616 -21.007 47.262 1.00 80.50 242 GLU A O 1
ATOM 1837 N N . SER A 1 243 ? -37.209 -22.014 45.302 1.00 80.38 243 SER A N 1
ATOM 1838 C CA . SER A 1 243 ? -35.800 -21.622 45.268 1.00 80.38 243 SER A CA 1
ATOM 1839 C C . SER A 1 243 ? -35.634 -20.310 44.505 1.00 80.38 243 SER A C 1
ATOM 1841 O O . SER A 1 243 ? -36.281 -20.086 43.486 1.00 80.38 243 SER A O 1
ATOM 1843 N N . LEU A 1 244 ? -34.691 -19.476 44.948 1.00 78.50 244 LEU A N 1
ATOM 1844 C CA . LEU A 1 244 ? -34.326 -18.233 44.259 1.00 78.50 244 LEU A CA 1
ATOM 1845 C C . LEU A 1 244 ? -34.028 -18.453 42.766 1.00 78.50 244 LEU A C 1
ATOM 1847 O O . LEU A 1 244 ? -34.394 -17.636 41.931 1.00 78.50 244 LEU A O 1
ATOM 1851 N N . GLU A 1 245 ? -33.385 -19.571 42.426 1.00 79.25 245 GLU A N 1
ATOM 1852 C CA . GLU A 1 245 ? -33.071 -19.929 41.040 1.00 79.25 245 GLU A CA 1
ATOM 1853 C C . GLU A 1 245 ? -34.333 -20.157 40.194 1.00 79.25 245 GLU A C 1
ATOM 1855 O O . GLU A 1 245 ? -34.384 -19.699 39.055 1.00 79.25 245 GLU A O 1
ATOM 1860 N N . ALA A 1 246 ? -35.351 -20.827 40.748 1.00 78.88 246 ALA A N 1
ATOM 1861 C CA . ALA A 1 246 ? -36.617 -21.065 40.056 1.00 78.88 246 ALA A CA 1
ATOM 1862 C C . ALA A 1 246 ? -37.382 -19.754 39.835 1.00 78.88 246 ALA A C 1
ATOM 1864 O O . ALA A 1 246 ? -37.829 -19.485 38.721 1.00 78.88 246 ALA A O 1
ATOM 1865 N N . TRP A 1 247 ? -37.424 -18.905 40.862 1.00 84.44 247 TRP A N 1
ATOM 1866 C CA . TRP A 1 247 ? -38.064 -17.596 40.788 1.00 84.44 247 TRP A CA 1
ATOM 1867 C C . TRP A 1 247 ? -37.398 -16.681 39.749 1.00 84.44 247 TRP A C 1
ATOM 1869 O O . TRP A 1 247 ? -38.073 -16.023 38.958 1.00 84.44 247 TRP A O 1
ATOM 1879 N N . VAL A 1 248 ? -36.057 -16.655 39.708 1.00 81.94 248 VAL A N 1
ATOM 1880 C CA . VAL A 1 248 ? -35.301 -15.860 38.723 1.00 81.94 248 VAL A CA 1
ATOM 1881 C C . VAL A 1 248 ? -35.527 -16.384 37.306 1.00 81.94 248 VAL A C 1
ATOM 1883 O O . VAL A 1 248 ? -35.699 -15.580 36.392 1.00 81.94 248 VAL A O 1
ATOM 1886 N N . ALA A 1 249 ? -35.549 -17.705 37.114 1.00 81.38 249 ALA A N 1
ATOM 1887 C CA . ALA A 1 249 ? -35.812 -18.302 35.807 1.00 81.38 249 ALA A CA 1
ATOM 1888 C C . ALA A 1 249 ? -37.202 -17.908 35.276 1.00 81.38 249 ALA A C 1
ATOM 1890 O O . ALA A 1 249 ? -37.303 -17.424 34.150 1.00 81.38 249 ALA A O 1
ATOM 1891 N N . ASP A 1 250 ? -38.237 -18.009 36.113 1.00 82.69 250 ASP A N 1
ATOM 1892 C CA . ASP A 1 250 ? -39.606 -17.605 35.770 1.00 82.69 250 ASP A CA 1
ATOM 1893 C C . ASP A 1 250 ? -39.715 -16.092 35.494 1.00 82.69 250 ASP A C 1
ATOM 1895 O O . ASP A 1 250 ? -40.383 -15.653 34.555 1.00 82.69 250 ASP A O 1
ATOM 1899 N N . ALA A 1 251 ? -38.999 -15.265 36.263 1.00 82.06 251 ALA A N 1
ATOM 1900 C CA . ALA A 1 251 ? -38.958 -13.822 36.042 1.00 82.06 251 ALA A CA 1
ATOM 1901 C C . ALA A 1 251 ? -38.333 -13.437 34.695 1.00 82.06 251 ALA A C 1
ATOM 1903 O O . ALA A 1 251 ? -38.811 -12.503 34.045 1.00 82.06 251 ALA A O 1
ATOM 1904 N N . VAL A 1 252 ? -37.282 -14.145 34.275 1.00 81.06 252 VAL A N 1
ATOM 1905 C CA . VAL A 1 252 ? -36.642 -13.945 32.970 1.00 81.06 252 VAL A CA 1
ATOM 1906 C C . VAL A 1 252 ? -37.560 -14.412 31.844 1.00 81.06 252 VAL A C 1
ATOM 1908 O O . VAL A 1 252 ? -37.743 -13.666 30.884 1.00 81.06 252 VAL A O 1
ATOM 1911 N N . GLU A 1 253 ? -38.184 -15.584 31.974 1.00 82.62 253 GLU A N 1
ATOM 1912 C CA . GLU A 1 253 ? -39.107 -16.133 30.971 1.00 82.62 253 GLU A CA 1
ATOM 1913 C C . GLU A 1 253 ? -40.306 -15.199 30.747 1.00 82.62 253 GLU A C 1
ATOM 1915 O O . GLU A 1 253 ? -40.555 -14.783 29.618 1.00 82.62 253 GLU A O 1
ATOM 1920 N N . ARG A 1 254 ? -40.931 -14.689 31.820 1.00 81.88 254 ARG A N 1
ATOM 1921 C CA . ARG A 1 254 ? -41.990 -13.662 31.723 1.00 81.88 254 ARG A CA 1
ATOM 1922 C C . ARG A 1 254 ? -41.552 -12.388 30.999 1.00 81.88 254 ARG A C 1
ATOM 1924 O O . ARG A 1 254 ? -42.365 -11.739 30.341 1.00 81.88 254 ARG A O 1
ATOM 1931 N N . LYS A 1 255 ? -40.288 -11.983 31.146 1.00 80.88 255 LYS A N 1
ATOM 1932 C CA . LYS A 1 255 ? -39.730 -10.790 30.486 1.00 80.88 255 LYS A CA 1
ATOM 1933 C C . LYS A 1 255 ? -39.459 -11.028 29.002 1.00 80.88 255 LYS A C 1
ATOM 1935 O O . LYS A 1 255 ? -39.595 -10.085 28.226 1.00 80.88 255 LYS A O 1
ATOM 1940 N N . LEU A 1 256 ? -39.071 -12.248 28.634 1.00 78.50 256 LEU A N 1
ATOM 1941 C CA . LEU A 1 256 ? -38.876 -12.661 27.246 1.00 78.50 256 LEU A CA 1
ATOM 1942 C C . LEU A 1 256 ? -40.226 -12.779 26.529 1.00 78.50 256 LEU A C 1
ATOM 1944 O O . LEU A 1 256 ? -40.407 -12.152 25.489 1.00 78.50 256 LEU A O 1
ATOM 1948 N N . ASP A 1 257 ? -41.199 -13.447 27.148 1.00 77.75 257 ASP A N 1
ATOM 1949 C CA . ASP A 1 257 ? -42.544 -13.623 26.589 1.00 77.75 257 ASP A CA 1
ATOM 1950 C C . ASP A 1 257 ? -43.298 -12.291 26.461 1.00 77.75 257 ASP A C 1
ATOM 1952 O O . ASP A 1 257 ? -43.989 -12.042 25.474 1.00 77.75 257 ASP A O 1
ATOM 1956 N N . GLY A 1 258 ? -43.128 -11.382 27.429 1.00 60.34 258 GLY A N 1
ATOM 1957 C CA . GLY A 1 258 ? -43.723 -10.043 27.380 1.00 60.34 258 GLY A CA 1
ATOM 1958 C C . GLY A 1 258 ? -43.132 -9.124 26.302 1.00 60.34 258 GLY A C 1
ATOM 1959 O O . GLY A 1 258 ? -43.764 -8.128 25.952 1.00 60.34 258 GLY A O 1
ATOM 1960 N N . GLY A 1 259 ? -41.946 -9.440 25.769 1.00 48.81 259 GLY A N 1
ATOM 1961 C CA . GLY A 1 259 ? -41.305 -8.689 24.685 1.00 48.81 259 GLY A CA 1
ATOM 1962 C C . GLY A 1 259 ? -41.799 -9.063 23.284 1.00 48.81 259 GLY A C 1
ATOM 1963 O O . GLY A 1 259 ? -41.591 -8.299 22.345 1.00 48.81 259 GLY A O 1
ATOM 1964 N N . GLU A 1 260 ? -42.471 -10.207 23.131 1.00 48.69 260 GLU A N 1
ATOM 1965 C CA . GLU A 1 260 ? -42.881 -10.730 21.820 1.00 48.69 260 GLU A CA 1
ATOM 1966 C C . GLU A 1 260 ? -44.251 -10.187 21.359 1.00 48.69 260 GLU A C 1
ATOM 1968 O O . GLU A 1 260 ? -44.563 -10.181 20.168 1.00 48.69 260 GLU A O 1
ATOM 1973 N N . THR A 1 261 ? -45.050 -9.637 22.280 1.00 42.16 261 THR A N 1
ATOM 1974 C CA . THR A 1 261 ? -46.377 -9.065 21.984 1.00 42.16 261 THR A CA 1
ATOM 1975 C C . THR A 1 261 ? -46.366 -7.659 21.370 1.00 42.16 261 THR A C 1
ATOM 1977 O O . THR A 1 261 ? -47.367 -7.276 20.775 1.00 42.16 261 THR A O 1
ATOM 1980 N N . ASP A 1 262 ? -45.263 -6.906 21.444 1.00 43.69 262 ASP A N 1
ATOM 1981 C CA . ASP A 1 262 ? -45.225 -5.486 21.023 1.00 43.69 262 ASP A CA 1
ATOM 1982 C C . ASP A 1 262 ? -44.712 -5.272 19.579 1.00 43.69 262 ASP A C 1
ATOM 1984 O O . ASP A 1 262 ? -44.628 -4.149 19.088 1.00 43.69 262 ASP A O 1
ATOM 1988 N N . ALA A 1 263 ? -44.365 -6.352 18.864 1.00 43.78 263 ALA A N 1
ATOM 1989 C CA . ALA A 1 263 ? -43.774 -6.286 17.520 1.00 43.78 263 ALA A CA 1
ATOM 1990 C C . ALA A 1 263 ? -44.739 -6.641 16.369 1.00 43.78 263 ALA A C 1
ATOM 1992 O O . ALA A 1 263 ? -44.322 -6.633 15.210 1.00 43.78 263 ALA A O 1
ATOM 1993 N N . SER A 1 264 ? -46.010 -6.964 16.650 1.00 38.09 264 SER A N 1
ATOM 1994 C CA . SER A 1 264 ? -46.954 -7.460 15.627 1.00 38.09 264 SER A CA 1
ATOM 1995 C C . SER A 1 264 ? -48.176 -6.576 15.339 1.00 38.09 264 SER A C 1
ATOM 1997 O O . SER A 1 264 ? -48.906 -6.892 14.404 1.00 38.09 264 SER A O 1
ATOM 1999 N N . ASP A 1 265 ? -48.361 -5.443 16.031 1.00 36.19 265 ASP A N 1
ATOM 2000 C CA . ASP A 1 265 ? -49.608 -4.651 15.948 1.00 36.19 265 ASP A CA 1
ATOM 2001 C C . ASP A 1 265 ? -49.469 -3.257 15.287 1.00 36.19 265 ASP A C 1
ATOM 2003 O O . ASP A 1 265 ? -50.275 -2.364 15.517 1.00 36.19 265 ASP A O 1
ATOM 2007 N N . VAL A 1 266 ? -48.452 -3.036 14.435 1.00 39.09 266 VAL A N 1
ATOM 2008 C CA . VAL A 1 266 ? -48.220 -1.725 13.763 1.00 39.09 266 VAL A CA 1
ATOM 2009 C C . VAL A 1 266 ? -48.280 -1.809 12.227 1.00 39.09 266 VAL A C 1
ATOM 2011 O O . VAL A 1 266 ? -47.682 -0.999 11.528 1.00 39.09 266 VAL A O 1
ATOM 2014 N N . THR A 1 267 ? -48.998 -2.778 11.646 1.00 35.47 267 THR A N 1
ATOM 2015 C CA . THR A 1 267 ? -49.124 -2.862 10.166 1.00 35.47 267 THR A CA 1
ATOM 2016 C C . THR A 1 267 ? -50.532 -2.722 9.599 1.00 35.47 267 THR A C 1
ATOM 2018 O O . THR A 1 267 ? -50.706 -2.941 8.406 1.00 35.47 267 THR A O 1
ATOM 2021 N N . ASP A 1 268 ? -51.504 -2.259 10.390 1.00 34.50 268 ASP A N 1
ATOM 2022 C CA . ASP A 1 268 ? -52.897 -2.126 9.935 1.00 34.50 268 ASP A CA 1
ATOM 2023 C C . ASP A 1 268 ? -53.519 -0.733 10.162 1.00 34.50 268 ASP A C 1
ATOM 2025 O O . ASP A 1 268 ? -54.724 -0.620 10.311 1.00 34.50 268 ASP A O 1
ATOM 2029 N N . GLU A 1 26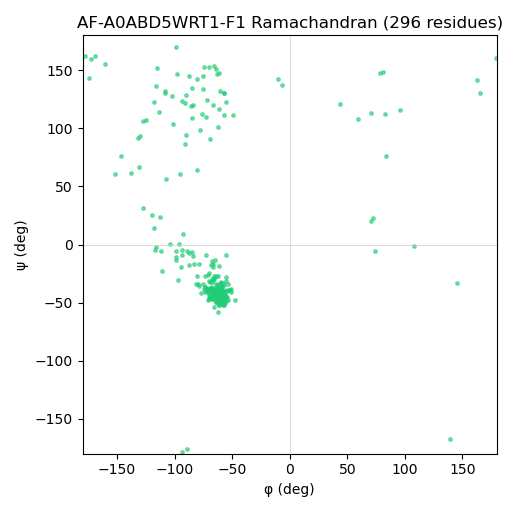9 ? -52.750 0.363 10.122 1.00 34.94 269 GLU A N 1
ATOM 2030 C CA . GLU A 1 269 ? -53.327 1.718 9.974 1.00 34.94 269 GLU A CA 1
ATOM 2031 C C . GLU A 1 269 ? -52.404 2.648 9.170 1.00 34.94 269 GLU A C 1
ATOM 2033 O O . GLU A 1 269 ? -51.727 3.523 9.700 1.00 34.94 269 GLU A O 1
ATOM 2038 N N . ALA A 1 270 ? -52.368 2.471 7.848 1.00 32.88 270 ALA A N 1
ATOM 2039 C CA . ALA A 1 270 ? -51.877 3.504 6.932 1.00 32.88 270 ALA A CA 1
ATOM 2040 C C . ALA A 1 270 ? -52.561 3.377 5.565 1.00 32.88 270 ALA A C 1
ATOM 2042 O O . ALA A 1 270 ? -51.933 3.141 4.533 1.00 32.88 270 ALA A O 1
ATOM 2043 N N . SER A 1 271 ? -53.885 3.513 5.561 1.00 34.16 271 SER A N 1
ATOM 2044 C CA . SER A 1 271 ? -54.665 3.708 4.342 1.00 34.16 271 SER A CA 1
ATOM 2045 C C . SER A 1 271 ? -55.736 4.770 4.560 1.00 34.16 271 SER A C 1
ATOM 2047 O O . SER A 1 271 ? -56.921 4.470 4.467 1.00 34.16 271 SER A O 1
ATOM 2049 N N . ASP A 1 272 ? -55.342 6.005 4.863 1.00 32.31 272 ASP A N 1
ATOM 2050 C CA . ASP A 1 272 ? -56.180 7.156 4.525 1.00 32.31 272 ASP A CA 1
ATOM 2051 C C . ASP A 1 272 ? -55.382 8.466 4.513 1.00 32.31 272 ASP A C 1
ATOM 2053 O O . ASP A 1 272 ? -54.369 8.593 5.194 1.00 32.31 272 ASP A O 1
ATOM 2057 N N . ALA A 1 273 ? -55.897 9.433 3.757 1.00 32.41 273 ALA A N 1
ATOM 2058 C CA . ALA A 1 273 ? -55.435 10.813 3.585 1.00 32.41 273 ALA A CA 1
ATOM 2059 C C . ALA A 1 273 ? -54.308 11.056 2.562 1.00 32.41 273 ALA A C 1
ATOM 2061 O O . ALA A 1 273 ? -53.156 11.369 2.859 1.00 32.41 273 ALA A O 1
ATOM 2062 N N . SER A 1 274 ? -54.729 11.019 1.300 1.00 29.56 274 SER A N 1
ATOM 2063 C CA . SER A 1 274 ? -54.268 11.936 0.260 1.00 29.56 274 SER A CA 1
ATOM 2064 C C . SER A 1 274 ? -54.697 13.386 0.536 1.00 29.56 274 SER A C 1
ATOM 2066 O O . SER A 1 274 ? -55.799 13.603 1.036 1.00 29.56 274 SER A O 1
ATOM 2068 N N . ASP A 1 275 ? -53.907 14.315 -0.011 1.00 29.50 275 ASP A N 1
ATOM 2069 C CA . ASP A 1 275 ? -54.286 15.662 -0.477 1.00 29.50 275 ASP A CA 1
ATOM 2070 C C . ASP A 1 275 ? -54.078 16.837 0.504 1.00 29.50 275 ASP A C 1
ATOM 2072 O O . ASP A 1 275 ? -54.709 16.912 1.554 1.00 29.50 275 ASP A O 1
ATOM 2076 N N . VAL A 1 276 ? -53.175 17.757 0.122 1.00 33.25 276 VAL A N 1
ATOM 2077 C CA . VAL A 1 276 ? -53.327 19.232 0.064 1.00 33.25 276 VAL A CA 1
ATOM 2078 C C . VAL A 1 276 ? -51.939 19.894 -0.077 1.00 33.25 276 VAL A C 1
ATOM 2080 O O . VAL A 1 276 ? -50.986 19.575 0.631 1.00 33.25 276 VAL A O 1
ATOM 2083 N N . THR A 1 277 ? -51.853 20.791 -1.059 1.00 31.69 277 THR A N 1
ATOM 2084 C CA . THR A 1 277 ? -50.720 21.621 -1.505 1.00 31.69 277 THR A CA 1
ATOM 2085 C C . THR A 1 277 ? -50.631 22.975 -0.771 1.00 31.69 277 THR A C 1
ATOM 2087 O O . THR A 1 277 ? -51.478 23.265 0.067 1.00 31.69 277 THR A O 1
ATOM 2090 N N . ASP A 1 278 ? -49.664 23.809 -1.203 1.00 30.72 278 ASP A N 1
ATOM 2091 C CA . ASP A 1 278 ? -49.412 25.243 -0.905 1.00 30.72 278 ASP A CA 1
ATOM 2092 C C . ASP A 1 278 ? -48.685 25.586 0.403 1.00 30.72 278 ASP A C 1
ATOM 2094 O O . ASP A 1 278 ? -48.881 24.949 1.426 1.00 30.72 278 ASP A O 1
ATOM 2098 N N . GLU A 1 279 ? -47.884 26.646 0.520 1.00 31.02 279 GLU A N 1
ATOM 2099 C CA . GLU A 1 279 ? -47.023 27.478 -0.343 1.00 31.02 279 GLU A CA 1
ATOM 2100 C C . GLU A 1 279 ? -46.206 28.355 0.652 1.00 31.02 279 GLU A C 1
ATOM 2102 O O . GLU A 1 279 ? -46.626 28.521 1.795 1.00 31.02 279 GLU A O 1
ATOM 2107 N N . ALA A 1 280 ? -45.093 28.950 0.195 1.00 29.50 280 ALA A N 1
ATOM 2108 C CA . ALA A 1 280 ? -44.542 30.260 0.621 1.00 29.50 280 ALA A CA 1
ATOM 2109 C C . ALA A 1 280 ? -44.158 30.503 2.116 1.00 29.50 280 ALA A C 1
ATOM 2111 O O . ALA A 1 280 ? -44.991 30.566 3.008 1.00 29.50 280 ALA A O 1
ATOM 2112 N N . SER A 1 281 ? -42.860 30.581 2.447 1.00 27.98 281 SER A N 1
ATOM 2113 C CA . SER A 1 281 ? -42.042 31.816 2.574 1.00 27.98 281 SER A CA 1
ATOM 2114 C C . SER A 1 281 ? -42.366 32.718 3.778 1.00 27.98 281 SER A C 1
ATOM 2116 O O . SER A 1 281 ? -43.402 33.368 3.777 1.00 27.98 281 SER A O 1
ATOM 2118 N N . ASP A 1 282 ? -41.447 32.840 4.742 1.00 32.31 282 ASP A N 1
ATOM 2119 C CA . ASP A 1 282 ? -40.802 34.112 5.125 1.00 32.31 282 ASP A CA 1
ATOM 2120 C C . ASP A 1 282 ? -39.801 33.922 6.282 1.00 32.31 282 ASP A C 1
ATOM 2122 O O . ASP A 1 282 ? -39.775 32.889 6.949 1.00 32.31 282 ASP A O 1
ATOM 2126 N N . ALA A 1 283 ? -38.915 34.908 6.405 1.00 31.94 283 ALA A N 1
ATOM 2127 C CA . ALA A 1 283 ? -37.636 34.917 7.102 1.00 31.94 283 ALA A CA 1
ATOM 2128 C C . ALA A 1 283 ? -37.674 35.437 8.560 1.00 31.94 283 ALA A C 1
ATOM 2130 O O . ALA A 1 283 ? -38.713 35.874 9.049 1.00 31.94 283 ALA A O 1
ATOM 2131 N N . ASP A 1 284 ? -36.465 35.460 9.147 1.00 31.70 284 ASP A N 1
ATOM 2132 C CA . ASP A 1 284 ? -35.985 36.226 10.316 1.00 31.70 284 ASP A CA 1
ATOM 2133 C C . ASP A 1 284 ? -36.384 35.701 11.712 1.00 31.70 284 ASP A C 1
ATOM 2135 O O . ASP A 1 284 ? -37.490 35.218 11.910 1.00 31.70 284 ASP A O 1
ATOM 2139 N N . ASP A 1 285 ? -35.625 35.824 12.805 1.00 33.12 285 ASP A N 1
ATOM 2140 C CA . ASP A 1 285 ? -34.208 36.009 13.176 1.00 33.12 285 ASP A CA 1
ATOM 2141 C C . ASP A 1 285 ? -34.215 35.985 14.742 1.00 33.12 285 ASP A C 1
ATOM 2143 O O . ASP A 1 285 ? -35.261 36.223 15.352 1.00 33.12 285 ASP A O 1
ATOM 2147 N N . TYR A 1 286 ? -33.056 35.762 15.370 1.00 30.34 286 TYR A N 1
ATOM 2148 C CA . TYR A 1 286 ? -32.696 35.967 16.794 1.00 30.34 286 TYR A CA 1
ATOM 2149 C C . TYR A 1 286 ? -33.022 34.922 17.891 1.00 30.34 286 TYR A C 1
ATOM 2151 O O . TYR A 1 286 ? -34.155 34.725 18.314 1.00 30.34 286 TYR A O 1
ATOM 2159 N N . GLU A 1 287 ? -31.908 34.360 18.392 1.00 30.83 287 GLU A N 1
ATOM 2160 C CA . GLU A 1 287 ? -31.455 34.181 19.789 1.00 30.83 287 GLU A CA 1
ATOM 2161 C C . GLU A 1 287 ? -32.423 33.699 20.885 1.00 30.83 287 GLU A C 1
ATOM 2163 O O . GLU A 1 287 ? -33.328 34.417 21.281 1.00 30.83 287 GLU A O 1
ATOM 2168 N N . GLU A 1 288 ? -32.088 32.564 21.521 1.00 34.44 288 GLU A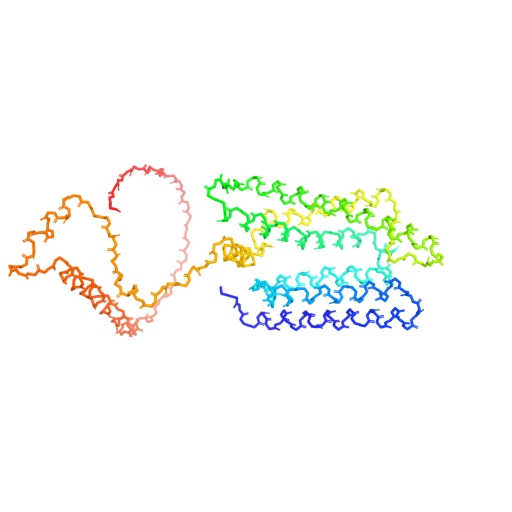 N 1
ATOM 2169 C CA . GLU A 1 288 ? -31.809 32.486 22.970 1.00 34.44 288 GLU A CA 1
ATOM 2170 C C . GLU A 1 288 ? -31.280 31.094 23.379 1.00 34.44 288 GLU A C 1
ATOM 2172 O O . GLU A 1 288 ? -31.346 30.123 22.626 1.00 34.44 288 GLU A O 1
ATOM 2177 N N . GLY A 1 289 ? -30.623 31.053 24.540 1.00 28.12 289 GLY A N 1
ATOM 2178 C CA . GLY A 1 289 ? -29.609 30.076 24.924 1.00 28.12 289 GLY A CA 1
ATOM 2179 C C . GLY A 1 289 ? -30.090 28.672 25.291 1.00 28.12 289 GLY A C 1
ATOM 2180 O O . GLY A 1 289 ? -31.177 28.460 25.817 1.00 28.12 289 GLY A O 1
ATOM 2181 N N . PHE A 1 290 ? -29.193 27.706 25.081 1.00 29.12 290 PHE A N 1
ATOM 2182 C CA . PHE A 1 290 ? -29.310 26.366 25.647 1.00 29.12 290 PHE A CA 1
ATOM 2183 C C . PHE A 1 290 ? -28.611 26.313 27.005 1.00 29.12 290 PHE A C 1
ATOM 2185 O O . PHE A 1 290 ? -27.402 26.108 27.118 1.00 29.12 290 PHE A O 1
ATOM 2192 N N . GLU A 1 291 ? -29.422 26.520 28.033 1.00 30.12 291 GLU A N 1
ATOM 2193 C CA . GLU A 1 291 ? -29.187 26.091 29.403 1.00 30.12 291 GLU A CA 1
ATOM 2194 C C . GLU A 1 291 ? -29.460 24.577 29.469 1.00 30.12 291 GLU A C 1
ATOM 2196 O O . GLU A 1 291 ? -30.589 24.137 29.262 1.00 30.12 291 GLU A O 1
ATOM 2201 N N . TYR A 1 292 ? -28.424 23.764 29.695 1.00 32.59 292 TYR A N 1
ATOM 2202 C CA . TYR A 1 292 ? -28.582 22.364 30.099 1.00 32.59 292 TYR A CA 1
ATOM 2203 C C . TYR A 1 292 ? -28.341 22.297 31.606 1.00 32.59 292 TYR A C 1
ATOM 2205 O O . TYR A 1 292 ? -27.200 22.381 32.062 1.00 32.59 292 TYR A O 1
ATOM 2213 N N . VAL A 1 293 ? -29.430 22.180 32.363 1.00 33.28 293 VAL A N 1
ATOM 2214 C CA . VAL A 1 293 ? -29.425 21.773 33.770 1.00 33.28 293 VAL A CA 1
ATOM 2215 C C . VAL A 1 293 ? -30.001 20.362 33.852 1.00 33.28 293 VAL A C 1
ATOM 2217 O O . VAL A 1 293 ? -31.020 20.064 33.232 1.00 33.28 293 VAL A O 1
ATOM 2220 N N . ASP A 1 294 ? -29.253 19.541 34.587 1.00 31.12 294 ASP A N 1
ATOM 2221 C CA . ASP A 1 294 ? -29.551 18.268 35.249 1.00 31.12 294 ASP A CA 1
ATOM 2222 C C . ASP A 1 294 ? -31.015 17.784 35.260 1.00 31.12 294 ASP A C 1
ATOM 2224 O O . ASP A 1 294 ? -31.922 18.526 35.623 1.00 31.12 294 ASP A O 1
ATOM 2228 N N . ASP A 1 295 ? -31.240 16.485 35.014 1.00 28.41 295 ASP A N 1
ATOM 2229 C CA . ASP A 1 295 ? -31.278 15.533 36.136 1.00 28.41 295 ASP A CA 1
ATOM 2230 C C . ASP A 1 295 ? -31.400 14.049 35.719 1.00 28.41 295 ASP A C 1
ATOM 2232 O O . ASP A 1 295 ? -32.088 13.669 34.774 1.00 28.41 295 ASP A O 1
ATOM 2236 N N . CYS A 1 296 ? -30.690 13.245 36.510 1.00 26.67 296 CYS A N 1
ATOM 2237 C CA . CYS A 1 296 ? -30.776 11.822 36.843 1.00 26.67 296 CYS A CA 1
ATOM 2238 C C . CYS A 1 296 ? -32.010 10.996 36.404 1.00 26.67 296 CYS A C 1
ATOM 2240 O O . CYS A 1 296 ? -33.146 11.390 36.649 1.00 26.67 296 CYS A O 1
ATOM 2242 N N . ALA A 1 297 ? -31.792 9.730 36.007 1.00 27.12 297 ALA A N 1
ATOM 2243 C CA . ALA A 1 297 ? -31.992 8.549 36.877 1.00 27.12 297 ALA A CA 1
ATOM 2244 C C . ALA A 1 297 ? -32.097 7.221 36.087 1.00 27.12 297 ALA A C 1
ATOM 2246 O O . ALA A 1 297 ? -32.821 7.144 35.096 1.00 27.12 297 ALA A O 1
ATOM 2247 N N . ILE A 1 298 ? -31.487 6.182 36.684 1.00 33.22 298 ILE A N 1
ATOM 2248 C CA . ILE A 1 298 ? -31.440 4.736 36.356 1.00 33.22 298 ILE A CA 1
ATOM 2249 C C . ILE A 1 298 ? -30.302 4.316 35.421 1.00 33.22 298 ILE A C 1
ATOM 2251 O O . ILE A 1 298 ? -30.356 4.603 34.209 1.00 33.22 298 ILE A O 1
#

Secondary structure (DSSP, 8-state):
---HHHHHHHHHHHHHHHHHHHHHHHHHHHHT-HHHHHHHHHHHHHTTHHHHHHHHH-----HHHHHHHHHHHHHHHHHTTTHHHH-TTHHHHHHHHHHHHHHHHHHHHHHHHHHT-TT-PPPHHHHHHHHHHHHHHHHHHHHHHHHHHHHHHHHHTPPPSS----HHHHHHHHHHHHHHHHHHHH-GGGS-HHHHHHHHHHHHHHHS------TT-----------HHHHHHHHHH--TT--HHHHHHHHHHHHHHHHHTTSSSSSS------------------------------

Foldseek 3Di:
DDDPVVLVVLVVLLVVLLVLLVVQLVVCVVVVNVLLNVLSVVLSVQLCVQVVCCVPLVFHFRSVLSSLSSVLSSLVSVCVVPCVPVPVCSLLVSLLSVLLNQLLVQVLVVLLVCLLDPPDDADLVRNLVSSLVSLLVVLVVVVVVLVVQCVVCVVVVHDRSHDDPDDVSSVSSSVSSSNSSCCQSVPVVSHRVSSSVSSNVSVCCVVPVPDPDPPVPPPPPDDDDDDPVVVVVLVVVDDDPDDSVNVVVVVVVVVVVVVVVPPPPPPPPDPDDDDDDDDDDDDDDDDDDDDDDDDDDD

Nearest PDB structures (foldseek):
  5cwo-assembly2_B  TM=3.941E-01  e=2.452E+00  synthetic construct
  8yej-assembly1_A  TM=2.965E-01  e=2.817E+00  Guillardia theta CCMP2712
  4aps-assembly1_B  TM=2.757E-01  e=4.684E+00  Streptococcus thermophilus LMG 18311

pLDDT: mean 79.81, std 21.55, range [26.67, 98.56]

Organism: NCBI:txid3034025

Solvent-accessible surface area (backbone atoms only — not comparable to full-atom values): 17135 Å² total; per-residue (Å²): 134,82,58,73,66,56,53,51,52,39,53,50,50,40,50,52,46,46,52,50,23,51,48,45,16,49,49,14,58,75,71,70,37,61,32,43,20,50,41,12,48,51,35,41,52,56,61,47,45,57,58,49,40,28,71,77,56,68,25,48,68,54,57,70,56,54,31,51,49,34,49,22,36,44,49,50,39,53,27,74,82,41,42,60,83,74,35,94,59,48,52,43,51,30,32,17,45,43,24,32,50,50,14,30,52,40,46,28,53,53,45,20,53,33,75,69,34,98,85,42,84,73,54,72,68,55,51,34,50,45,23,46,49,48,37,50,53,50,44,56,52,48,54,51,51,29,53,48,38,31,54,52,18,60,75,72,74,49,78,48,61,36,82,76,90,50,70,72,49,54,55,48,40,49,55,24,24,46,53,12,13,46,47,31,51,74,31,73,91,60,42,54,57,65,31,17,53,38,39,22,52,49,48,44,48,69,77,56,57,78,70,82,76,60,88,86,68,81,71,86,78,80,84,77,90,72,57,74,74,56,52,58,51,51,67,68,69,54,55,97,86,62,51,72,68,58,55,51,51,52,55,50,48,55,55,55,60,64,59,64,70,78,78,75,81,85,84,85,85,87,87,81,83,82,91,87,84,91,78,84,91,87,82,90,83,85,89,82,85,89,82,87,76,87,83,89,87,134

Mean predicted aligned error: 15.83 Å